Protein AF-A0A4W6G9M9-F1 (afdb_monomer_lite)

Foldseek 3Di:
DDDDDDDDDPPPVPVVVVVVPPDPPPPDPPPPPDDDPVLLVLQQPDDDFFPVSVCVSVVNDPPDPPDPDPPPPDDPDDDDDDPPPPVPPPDDGDTFFDWWKDKDKAFADPCQQPVPDPAWDKVPRIDIAIDTDGDGRDPQKDKHAPDKDKDKDWIWTWHQDPNDTDIDIGIGIDIHRPTIDIDGPPPPPPPPPPPDDDPDPDDDDDDDDDDD

Secondary structure (DSSP, 8-state):
--------SSSSHHHHHHHTTS-----------PPPHHHHHHHHHS---SHHHHHHHTT------S---------TT---SSS--------PPPPP-BSEEEEEEEEPPHHHH-SS-S-EEEESSEEEEEEEESB-SSTTEEEEEEEEEEEEEEEEEEEEETTEEEEEEEEEEEEEEEEEEEEE-S--------------------------

Organism: Lates calcarifer (NCBI:txid8187)

InterPro domains:
  IPR000072 PDGF/VEGF domain [PF00341] (99-182)
  IPR000072 PDGF/VEGF domain [PS50278] (86-187)
  IPR000072 PDGF/VEGF domain [SM00141] (97-184)
  IPR000072 PDGF/VEGF domain [cd00135] (97-182)
  IPR006782 Platelet-derived growth factor, N-terminal [PF04692] (32-66)
  IPR023581 Platelet-derived growth factor, conserved site [PS00249] (124-136)
  IPR029034 Cystine-knot cytokine [G3DSA:2.10.90.10] (31-190)
  IPR029034 Cystine-knot cytokine [SSF57501] (93-184)

Structure (mmCIF, N/CA/C/O backbone):
data_AF-A0A4W6G9M9-F1
#
_entry.id   AF-A0A4W6G9M9-F1
#
loop_
_atom_site.group_PDB
_atom_site.id
_atom_site.type_symbol
_atom_site.label_atom_id
_atom_site.label_alt_id
_atom_site.label_comp_id
_atom_site.label_asym_id
_atom_site.label_entity_id
_atom_site.label_seq_id
_atom_site.pdbx_PDB_ins_code
_atom_site.Cartn_x
_atom_site.Cartn_y
_atom_site.Cartn_z
_atom_site.occupancy
_atom_site.B_iso_or_equiv
_atom_site.auth_seq_id
_atom_site.auth_comp_id
_atom_site.auth_asym_id
_atom_site.auth_atom_id
_atom_site.pdbx_PDB_model_num
ATOM 1 N N . MET A 1 1 ? -68.760 3.155 -51.014 1.00 33.94 1 MET A N 1
ATOM 2 C CA . MET A 1 1 ? -68.424 2.546 -52.319 1.00 33.94 1 MET A CA 1
ATOM 3 C C . MET A 1 1 ? -66.903 2.544 -52.417 1.00 33.94 1 MET A C 1
ATOM 5 O O . MET A 1 1 ? -66.322 3.608 -52.309 1.00 33.94 1 MET A O 1
ATOM 9 N N . GLN A 1 2 ? -66.241 1.429 -52.117 1.00 34.28 2 GLN A N 1
ATOM 10 C CA . GLN A 1 2 ? -65.922 0.300 -53.006 1.00 34.28 2 GLN A CA 1
ATOM 11 C C . GLN A 1 2 ? -64.559 0.496 -53.701 1.00 34.28 2 GLN A C 1
ATOM 13 O O . GLN A 1 2 ? -64.408 1.330 -54.580 1.00 34.28 2 GLN A O 1
ATOM 18 N N . GLN A 1 3 ? -63.592 -0.261 -53.171 1.00 37.06 3 GLN A N 1
ATOM 19 C CA . GLN A 1 3 ? -62.394 -0.879 -53.761 1.00 37.06 3 GLN A CA 1
ATOM 20 C C . GLN A 1 3 ? -61.897 -0.452 -55.155 1.00 37.06 3 GLN A C 1
ATOM 22 O O . GLN A 1 3 ? -62.608 -0.594 -56.140 1.00 37.06 3 GLN A O 1
ATOM 27 N N . ALA A 1 4 ? -60.592 -0.168 -55.225 1.00 33.09 4 ALA A N 1
ATOM 28 C CA . ALA A 1 4 ? -59.567 -0.791 -56.090 1.00 33.09 4 ALA A CA 1
ATOM 29 C C . ALA A 1 4 ? -58.242 -0.062 -55.773 1.00 33.09 4 ALA A C 1
ATOM 31 O O . ALA A 1 4 ? -58.256 1.141 -55.562 1.00 33.09 4 ALA A O 1
ATOM 32 N N . GLY A 1 5 ? -57.054 -0.641 -55.646 1.00 31.19 5 GLY A N 1
ATOM 33 C CA . GLY A 1 5 ? -56.501 -1.902 -56.113 1.00 31.19 5 GLY A CA 1
ATOM 34 C C . GLY A 1 5 ? -55.021 -1.608 -56.392 1.00 31.19 5 GLY A C 1
ATOM 35 O O . GLY A 1 5 ? -54.697 -0.870 -57.309 1.00 31.19 5 GLY A O 1
ATOM 36 N N . PHE A 1 6 ? -54.127 -2.040 -55.504 1.00 43.94 6 PHE A N 1
ATOM 37 C CA . PHE A 1 6 ? -53.114 -3.048 -55.822 1.00 43.94 6 PHE A CA 1
ATOM 38 C C . PHE A 1 6 ? -52.202 -2.672 -57.007 1.00 43.94 6 PHE A C 1
ATOM 40 O O . PHE A 1 6 ? -52.499 -3.061 -58.132 1.00 43.94 6 PHE A O 1
ATOM 47 N N . LYS A 1 7 ? -51.092 -1.951 -56.749 1.00 34.59 7 LYS A N 1
ATOM 48 C CA . LYS A 1 7 ? -49.814 -1.985 -57.511 1.00 34.59 7 LYS A CA 1
ATOM 49 C C . LYS A 1 7 ? -48.828 -0.912 -57.014 1.00 34.59 7 LYS A C 1
ATOM 51 O O . LYS A 1 7 ? -48.453 -0.018 -57.754 1.00 34.59 7 LYS A O 1
ATOM 56 N N . GLU A 1 8 ? -48.363 -0.995 -55.768 1.00 39.94 8 GLU A N 1
ATOM 57 C CA . GLU A 1 8 ? -47.277 -0.091 -55.332 1.00 39.94 8 GLU A CA 1
ATOM 58 C C . GLU A 1 8 ? -46.363 -0.703 -54.263 1.00 39.94 8 GLU A C 1
ATOM 60 O O . GLU A 1 8 ? -45.929 -0.060 -53.318 1.00 39.94 8 GLU A O 1
ATOM 65 N N . LEU A 1 9 ? -46.071 -2.000 -54.403 1.00 42.81 9 LEU A N 1
ATOM 66 C CA . LEU A 1 9 ? -45.188 -2.737 -53.485 1.00 42.81 9 LEU A CA 1
ATOM 67 C C . LEU A 1 9 ? -44.039 -3.476 -54.188 1.00 42.81 9 LEU A C 1
ATOM 69 O O . LEU A 1 9 ? -43.276 -4.185 -53.541 1.00 42.81 9 LEU A O 1
ATOM 73 N N . ALA A 1 10 ? -43.867 -3.285 -55.500 1.00 42.84 10 ALA A N 1
ATOM 74 C CA . ALA A 1 10 ? -42.823 -3.959 -56.278 1.00 42.84 10 ALA A CA 1
ATOM 75 C C . ALA A 1 10 ? -41.598 -3.080 -56.596 1.00 42.84 10 ALA A C 1
ATOM 77 O O . ALA A 1 10 ? -40.663 -3.561 -57.230 1.00 42.84 10 ALA A O 1
ATOM 78 N N . GLN A 1 11 ? -41.568 -1.816 -56.155 1.00 41.91 11 GLN A N 1
ATOM 79 C CA . GLN A 1 11 ? -40.494 -0.875 -56.516 1.00 41.91 11 GLN A CA 1
ATOM 80 C C . GLN A 1 11 ? -39.596 -0.459 -55.338 1.00 41.91 11 GLN A C 1
ATOM 82 O O . GLN A 1 11 ? -38.516 0.084 -55.550 1.00 41.91 11 GLN A O 1
ATOM 87 N N . SER A 1 12 ? -39.967 -0.801 -54.099 1.00 42.66 12 SER A N 1
ATOM 88 C CA . SER A 1 12 ? -39.193 -0.485 -52.886 1.00 42.66 12 SER A CA 1
ATOM 89 C C . SER A 1 12 ? -38.204 -1.582 -52.460 1.00 42.66 12 SER A C 1
ATOM 91 O O . SER A 1 12 ? -37.269 -1.313 -51.707 1.00 42.66 12 SER A O 1
ATOM 93 N N . HIS A 1 13 ? -38.344 -2.812 -52.967 1.00 44.34 13 HIS A N 1
ATOM 94 C CA . HIS A 1 13 ? -37.484 -3.933 -52.564 1.00 44.34 13 HIS A CA 1
ATOM 95 C C . HIS A 1 13 ? -36.169 -4.048 -53.348 1.00 44.34 13 HIS A C 1
ATOM 97 O O . HIS A 1 13 ? -35.230 -4.676 -52.853 1.00 44.34 13 HIS A O 1
ATOM 103 N N . LEU A 1 14 ? -36.068 -3.448 -54.541 1.00 49.44 14 LEU A N 1
ATOM 104 C CA . LEU A 1 14 ? -34.862 -3.571 -55.370 1.00 49.44 14 LEU A CA 1
ATOM 105 C C . LEU A 1 14 ? -33.787 -2.539 -55.003 1.00 49.44 14 LEU A C 1
ATOM 107 O O . LEU A 1 14 ? -32.600 -2.852 -55.032 1.00 49.44 14 LEU A O 1
ATOM 111 N N . VAL A 1 15 ? -34.189 -1.347 -54.552 1.00 52.81 15 VAL A N 1
ATOM 112 C CA . VAL A 1 15 ? -33.245 -0.300 -54.124 1.00 52.81 15 VAL A CA 1
ATOM 113 C C . VAL A 1 15 ? -32.661 -0.614 -52.740 1.00 52.81 15 VAL A C 1
ATOM 115 O O . VAL A 1 15 ? -31.486 -0.365 -52.484 1.00 52.81 15 VAL A O 1
ATOM 118 N N . CYS A 1 16 ? -33.438 -1.261 -51.863 1.00 43.72 16 CYS A N 1
ATOM 119 C CA . CYS A 1 16 ? -32.987 -1.613 -50.514 1.00 43.72 16 CYS A CA 1
ATOM 120 C C . CYS A 1 16 ? -32.034 -2.826 -50.487 1.00 43.72 16 CYS A C 1
ATOM 122 O O . CYS A 1 16 ? -31.224 -2.954 -49.573 1.00 43.72 16 CYS A O 1
ATOM 124 N N . LYS A 1 17 ? -32.061 -3.696 -51.510 1.00 46.19 17 LYS A N 1
ATOM 125 C CA . LYS A 1 17 ? -31.111 -4.819 -51.608 1.00 46.19 17 LYS A CA 1
ATOM 126 C C . LYS A 1 17 ? -29.757 -4.443 -52.216 1.00 46.19 17 LYS A C 1
ATOM 128 O O . LYS A 1 17 ? -28.788 -5.140 -51.930 1.00 46.19 17 LYS A O 1
ATOM 133 N N . LEU A 1 18 ? -29.653 -3.350 -52.980 1.00 49.28 18 LEU A N 1
ATOM 134 C CA . LEU A 1 18 ? -28.366 -2.921 -53.549 1.00 49.28 18 LEU A CA 1
ATOM 135 C C . LEU A 1 18 ? -27.510 -2.063 -52.599 1.00 49.28 18 LEU A C 1
ATOM 137 O O . LEU A 1 18 ? -26.297 -2.020 -52.769 1.00 49.28 18 LEU A O 1
ATOM 141 N N . VAL A 1 19 ? -28.093 -1.435 -51.572 1.00 50.84 19 VAL A N 1
ATOM 142 C CA . VAL A 1 19 ? -27.329 -0.608 -50.609 1.00 50.84 19 VAL A CA 1
ATOM 143 C C . VAL A 1 19 ? -26.735 -1.438 -49.456 1.00 50.84 19 VAL A C 1
ATOM 145 O O . VAL A 1 19 ? -25.784 -1.014 -48.808 1.00 50.84 19 VAL A O 1
ATOM 148 N N . ILE A 1 20 ? -27.206 -2.671 -49.238 1.00 52.31 20 ILE A N 1
ATOM 149 C CA . ILE A 1 20 ? -26.670 -3.575 -48.198 1.00 52.31 20 ILE A CA 1
ATOM 150 C C . ILE A 1 20 ? -25.471 -4.404 -48.722 1.00 52.31 20 ILE A C 1
ATOM 152 O O . ILE A 1 20 ? -24.870 -5.184 -47.986 1.00 52.31 20 ILE A O 1
ATOM 156 N N . ALA A 1 21 ? -25.073 -4.231 -49.989 1.00 52.78 21 ALA A N 1
ATOM 157 C CA . ALA A 1 21 ? -24.022 -5.037 -50.613 1.00 52.78 21 ALA A CA 1
ATOM 158 C C . ALA A 1 21 ? -22.598 -4.447 -50.538 1.00 52.78 21 ALA A C 1
ATOM 160 O O . ALA A 1 21 ? -21.663 -5.151 -50.908 1.00 52.78 21 ALA A O 1
ATOM 161 N N . SER A 1 22 ? -22.382 -3.215 -50.060 1.00 55.31 22 SER A N 1
ATOM 162 C CA . SER A 1 22 ? -21.060 -2.569 -50.203 1.00 55.31 22 SER A CA 1
ATOM 163 C C . SER A 1 22 ? -20.421 -1.985 -48.948 1.00 55.31 22 SER A C 1
ATOM 165 O O . SER A 1 22 ? -19.350 -1.401 -49.062 1.00 55.31 22 SER A O 1
ATOM 167 N N . VAL A 1 23 ? -20.965 -2.192 -47.746 1.00 57.97 23 VAL A N 1
ATOM 168 C CA . VAL A 1 23 ? -20.224 -1.865 -46.514 1.00 57.97 23 VAL A CA 1
ATOM 169 C C . VAL A 1 23 ? -20.502 -2.907 -45.428 1.00 57.97 23 VAL A C 1
ATOM 171 O O . VAL A 1 23 ? -21.029 -2.625 -44.357 1.00 57.97 23 VAL A O 1
ATOM 174 N N . ARG A 1 24 ? -20.105 -4.160 -45.678 1.00 56.78 24 ARG A N 1
ATOM 175 C CA . ARG A 1 24 ? -19.625 -4.990 -44.568 1.00 56.78 24 ARG A CA 1
ATOM 176 C C . ARG A 1 24 ? -18.217 -4.500 -44.257 1.00 56.78 24 ARG A C 1
ATOM 178 O O . ARG A 1 24 ? -17.255 -5.031 -44.800 1.00 56.78 24 ARG A O 1
ATOM 185 N N . VAL A 1 25 ? -18.095 -3.486 -43.396 1.00 57.94 25 VAL A N 1
ATOM 186 C CA . VAL A 1 25 ? -16.843 -3.310 -42.653 1.00 57.94 25 VAL A CA 1
ATOM 187 C C . VAL A 1 25 ? -16.731 -4.547 -41.777 1.00 57.94 25 VAL A C 1
ATOM 189 O O . VAL A 1 25 ? -17.310 -4.627 -40.697 1.00 57.94 25 VAL A O 1
ATOM 192 N N . THR A 1 26 ? -16.045 -5.565 -42.282 1.00 53.38 26 THR A N 1
ATOM 193 C CA . THR A 1 26 ? -15.474 -6.596 -41.432 1.00 53.38 26 THR A CA 1
ATOM 194 C C . THR A 1 26 ? -14.511 -5.865 -40.513 1.00 53.38 26 THR A C 1
ATOM 196 O O . THR A 1 26 ? -13.412 -5.497 -40.926 1.00 53.38 26 THR A O 1
ATOM 199 N N . PHE A 1 27 ? -14.958 -5.582 -39.292 1.00 54.38 27 PHE A N 1
ATOM 200 C CA . PHE A 1 27 ? -14.083 -5.176 -38.209 1.00 54.38 27 PHE A CA 1
ATOM 201 C C . PHE A 1 27 ? -13.198 -6.387 -37.918 1.00 54.38 27 PHE A C 1
ATOM 203 O O . PHE A 1 27 ? -13.550 -7.255 -37.123 1.00 54.38 27 PHE A O 1
ATOM 210 N N . TYR A 1 28 ? -12.106 -6.513 -38.670 1.00 53.94 28 TYR A N 1
ATOM 211 C CA . TYR A 1 28 ? -11.043 -7.435 -38.327 1.00 53.94 28 TYR A CA 1
ATOM 212 C C . TYR A 1 28 ? -10.451 -6.894 -37.027 1.00 53.94 28 TYR A C 1
ATOM 214 O O . TYR A 1 28 ? -9.900 -5.788 -37.051 1.00 53.94 28 TYR A O 1
ATOM 222 N N . PRO A 1 29 ? -10.580 -7.602 -35.887 1.00 60.69 29 PRO A N 1
ATOM 223 C CA . PRO A 1 29 ? -9.748 -7.266 -34.749 1.00 60.69 29 PRO A CA 1
ATOM 224 C C . PRO A 1 29 ? -8.303 -7.330 -35.257 1.00 60.69 29 PRO A C 1
ATOM 226 O O . PRO A 1 29 ? -7.975 -8.275 -35.988 1.00 60.69 29 PRO A O 1
ATOM 229 N N . PRO A 1 30 ? -7.456 -6.331 -34.960 1.00 56.09 30 PRO A N 1
ATOM 230 C CA . PRO A 1 30 ? -6.056 -6.428 -35.318 1.00 56.09 30 PRO A CA 1
ATOM 231 C C . PRO A 1 30 ? -5.561 -7.768 -34.782 1.00 56.09 30 PRO A C 1
ATOM 233 O O . PRO A 1 30 ? -5.769 -8.093 -33.612 1.00 56.09 30 PRO A O 1
ATOM 236 N N . THR A 1 31 ? -4.973 -8.584 -35.653 1.00 50.88 31 THR A N 1
ATOM 237 C CA . THR A 1 31 ? -4.174 -9.720 -35.214 1.00 50.88 31 THR A CA 1
ATOM 238 C C . THR A 1 31 ? -3.007 -9.106 -34.455 1.00 50.88 31 THR A C 1
ATOM 240 O O . THR A 1 31 ? -2.005 -8.741 -35.067 1.00 50.88 31 THR A O 1
ATOM 243 N N . GLU A 1 32 ? -3.187 -8.861 -33.155 1.00 51.03 32 GLU A N 1
ATOM 244 C CA . GLU A 1 32 ? -2.140 -8.360 -32.278 1.00 51.03 32 GLU A CA 1
ATOM 245 C C . GLU A 1 32 ? -1.007 -9.377 -32.346 1.00 51.03 32 GLU A C 1
ATOM 247 O O . GLU A 1 32 ? -1.060 -10.441 -31.729 1.00 51.03 32 GLU A O 1
ATOM 252 N N . SER A 1 33 ? 0.014 -9.086 -33.150 1.00 62.62 33 SER A N 1
ATOM 253 C CA . SER A 1 33 ? 1.279 -9.783 -33.024 1.00 62.62 33 SER A CA 1
ATOM 254 C C . SER A 1 33 ? 1.789 -9.438 -31.626 1.00 62.62 33 SER A C 1
ATOM 256 O O . SER A 1 33 ? 2.035 -8.254 -31.363 1.00 62.62 33 SER A O 1
ATOM 258 N N . PRO A 1 34 ? 1.900 -10.411 -30.706 1.00 77.38 34 PRO A N 1
ATOM 259 C CA . PRO A 1 34 ? 2.379 -10.119 -29.368 1.00 77.38 34 PRO A CA 1
ATOM 260 C C . PRO A 1 34 ? 3.775 -9.505 -29.474 1.00 77.38 34 PRO A C 1
ATOM 262 O O . PRO A 1 34 ? 4.586 -9.934 -30.299 1.00 77.38 34 PRO A O 1
ATOM 265 N N . LEU A 1 35 ? 4.047 -8.498 -28.642 1.00 80.69 35 LEU A N 1
ATOM 266 C CA . LEU A 1 35 ? 5.360 -7.856 -28.582 1.00 80.69 35 LEU A CA 1
ATOM 267 C C . LEU A 1 35 ? 6.475 -8.918 -28.480 1.00 80.69 35 LEU A C 1
ATOM 269 O O . LEU A 1 35 ? 6.317 -9.891 -27.729 1.00 80.69 35 LEU A O 1
ATOM 273 N N . PRO A 1 36 ? 7.609 -8.745 -29.187 1.00 87.00 36 PRO A N 1
ATOM 274 C CA . PRO A 1 36 ? 8.717 -9.690 -29.128 1.00 87.00 36 PRO A CA 1
ATOM 275 C C . PRO A 1 36 ? 9.178 -9.918 -27.684 1.00 87.00 36 PRO A C 1
ATOM 277 O O . PRO A 1 36 ? 9.402 -8.967 -26.932 1.00 87.00 36 PRO A O 1
ATOM 280 N N . ARG A 1 37 ? 9.353 -11.183 -27.284 1.00 85.31 37 ARG A N 1
ATOM 281 C CA . ARG A 1 37 ? 9.773 -11.534 -25.912 1.00 85.31 37 ARG A CA 1
ATOM 282 C C . ARG A 1 37 ? 11.123 -10.925 -25.543 1.00 85.31 37 ARG A C 1
ATOM 284 O O . ARG A 1 37 ? 11.276 -10.457 -24.421 1.00 85.31 37 ARG A O 1
ATOM 291 N N . GLU A 1 38 ? 12.037 -10.871 -26.507 1.00 85.12 38 GLU A N 1
ATOM 292 C CA . GLU A 1 38 ? 13.351 -10.239 -26.367 1.00 85.12 38 GLU A CA 1
ATOM 293 C C . GLU A 1 38 ? 13.227 -8.765 -25.963 1.00 85.12 38 GLU A C 1
ATOM 295 O O . GLU A 1 38 ? 13.919 -8.287 -25.066 1.00 85.12 38 GLU A O 1
ATOM 300 N N . LEU A 1 39 ? 12.273 -8.048 -26.567 1.00 87.94 39 LEU A N 1
ATOM 301 C CA . LEU A 1 39 ? 12.025 -6.650 -26.241 1.00 87.94 39 LEU A CA 1
ATOM 302 C C . LEU A 1 39 ? 11.487 -6.501 -24.814 1.00 87.94 39 LEU A C 1
ATOM 304 O O . LEU A 1 39 ? 11.955 -5.650 -24.061 1.00 87.94 39 LEU A O 1
ATOM 308 N N . LEU A 1 40 ? 10.534 -7.347 -24.419 1.00 86.56 40 LEU A N 1
ATOM 309 C CA . LEU A 1 40 ? 10.004 -7.348 -23.053 1.00 86.56 40 LEU A CA 1
ATOM 310 C C . LEU A 1 40 ? 11.096 -7.660 -22.021 1.00 86.56 40 LEU A C 1
ATOM 312 O O . LEU A 1 40 ? 11.119 -7.060 -20.949 1.00 86.56 40 LEU A O 1
ATOM 316 N N . GLU A 1 41 ? 12.017 -8.568 -22.336 1.00 86.81 41 GLU A N 1
ATOM 317 C CA . GLU A 1 41 ? 13.140 -8.898 -21.463 1.00 86.81 41 GLU A CA 1
ATOM 318 C C . GLU A 1 41 ? 14.142 -7.740 -21.354 1.00 86.81 41 GLU A C 1
ATOM 320 O O . GLU A 1 41 ? 14.532 -7.378 -20.240 1.00 86.81 41 GLU A O 1
ATOM 325 N N . ARG A 1 42 ? 14.483 -7.077 -22.465 1.00 88.50 42 ARG A N 1
ATOM 326 C CA . ARG A 1 42 ? 15.317 -5.861 -22.460 1.00 88.50 42 ARG A CA 1
ATOM 327 C C . ARG A 1 42 ? 14.692 -4.744 -21.626 1.00 88.50 42 ARG A C 1
ATOM 329 O O . ARG A 1 42 ? 15.352 -4.175 -20.754 1.00 88.50 42 ARG A O 1
ATOM 336 N N . LEU A 1 43 ? 13.407 -4.463 -21.844 1.00 91.00 43 LEU A N 1
ATOM 337 C CA . LEU A 1 43 ? 12.662 -3.459 -21.081 1.00 91.00 43 LEU A CA 1
ATOM 338 C C . LEU A 1 43 ? 12.616 -3.807 -19.591 1.00 91.00 43 LEU A C 1
ATOM 340 O O . LEU A 1 43 ? 12.764 -2.916 -18.764 1.00 91.00 43 LEU A O 1
ATOM 344 N N . SER A 1 44 ? 12.477 -5.085 -19.229 1.00 87.88 44 SER A N 1
ATOM 345 C CA . SER A 1 44 ? 12.403 -5.517 -17.826 1.00 87.88 44 SER A CA 1
ATOM 346 C C . SER A 1 44 ? 13.670 -5.223 -17.009 1.00 87.88 44 SER A C 1
ATOM 348 O O . SER A 1 44 ? 13.588 -5.036 -15.797 1.00 87.88 44 SER A O 1
ATOM 350 N N . ARG A 1 45 ? 14.839 -5.178 -17.664 1.00 86.06 45 ARG A N 1
ATOM 351 C CA . ARG A 1 45 ? 16.155 -4.995 -17.021 1.00 86.06 45 ARG A CA 1
ATOM 352 C C . ARG A 1 45 ? 16.691 -3.564 -17.099 1.00 86.06 45 ARG A C 1
ATOM 354 O O . ARG A 1 45 ? 17.721 -3.274 -16.500 1.00 86.06 45 ARG A O 1
ATOM 361 N N . SER A 1 46 ? 16.023 -2.695 -17.849 1.00 89.62 46 SER A N 1
ATOM 362 C CA . SER A 1 46 ? 16.471 -1.322 -18.095 1.00 89.62 46 SER A CA 1
ATOM 363 C C . SER A 1 46 ? 15.964 -0.351 -17.015 1.00 89.62 46 SER A C 1
ATOM 365 O O . SER A 1 46 ? 14.949 -0.612 -16.377 1.00 89.62 46 SER A O 1
ATOM 367 N N . ASP A 1 47 ? 16.634 0.784 -16.802 1.00 88.81 47 ASP A N 1
ATOM 368 C CA . ASP A 1 47 ? 16.128 1.874 -15.944 1.00 88.81 47 ASP A CA 1
ATOM 369 C C . ASP A 1 47 ? 15.444 2.917 -16.840 1.00 88.81 47 ASP A C 1
ATOM 371 O O . ASP A 1 47 ? 16.114 3.664 -17.549 1.00 88.81 47 ASP A O 1
ATOM 375 N N . ILE A 1 48 ? 14.106 2.908 -16.872 1.00 90.06 48 ILE A N 1
ATOM 376 C CA . ILE A 1 48 ? 13.292 3.782 -17.731 1.00 90.06 48 ILE A CA 1
ATOM 377 C C . ILE A 1 48 ? 12.578 4.794 -16.845 1.00 90.06 48 ILE A C 1
ATOM 379 O O . ILE A 1 48 ? 11.710 4.419 -16.052 1.00 90.06 48 ILE A O 1
ATOM 383 N N . ARG A 1 49 ? 12.919 6.080 -16.981 1.00 89.25 49 ARG A N 1
ATOM 384 C CA . ARG A 1 49 ? 12.320 7.159 -16.175 1.00 89.25 49 ARG A CA 1
ATOM 385 C C . ARG A 1 49 ? 11.595 8.208 -17.004 1.00 89.25 49 ARG A C 1
ATOM 387 O O . ARG A 1 49 ? 10.812 8.966 -16.440 1.00 89.25 49 ARG A O 1
ATOM 394 N N . SER A 1 50 ? 11.831 8.221 -18.312 1.00 90.38 50 SER A N 1
ATOM 395 C CA . SER A 1 50 ? 11.232 9.145 -19.270 1.00 90.38 50 SER A CA 1
ATOM 396 C C . SER A 1 50 ? 10.940 8.472 -20.613 1.00 90.38 50 SER A C 1
ATOM 398 O O . SER A 1 50 ? 11.479 7.409 -20.939 1.00 90.38 50 SER A O 1
ATOM 400 N N . ILE A 1 51 ? 10.125 9.130 -21.434 1.00 89.94 51 ILE A N 1
ATOM 401 C CA . ILE A 1 51 ? 9.879 8.770 -22.834 1.00 89.94 51 ILE A CA 1
ATOM 402 C C . ILE A 1 51 ? 11.195 8.770 -23.621 1.00 89.94 51 ILE A C 1
ATOM 404 O O . ILE A 1 51 ? 11.396 7.908 -24.472 1.00 89.94 51 ILE A O 1
ATOM 408 N N . SER A 1 52 ? 12.114 9.687 -23.307 1.00 89.62 52 SER A N 1
ATOM 409 C CA . SER A 1 52 ? 13.423 9.760 -23.969 1.00 89.62 52 SER A CA 1
ATOM 410 C C . SER A 1 52 ? 14.275 8.519 -23.694 1.00 89.62 52 SER A C 1
ATOM 412 O O . SER A 1 52 ? 14.936 8.017 -24.602 1.00 89.62 52 SER A O 1
ATOM 414 N N . ASP A 1 53 ? 14.232 7.983 -22.470 1.00 90.00 53 ASP A N 1
ATOM 415 C CA . ASP A 1 53 ? 14.931 6.737 -22.130 1.00 90.00 53 ASP A CA 1
ATOM 416 C C . ASP A 1 53 ? 14.355 5.563 -22.923 1.00 90.00 53 ASP A C 1
ATOM 418 O O . ASP A 1 53 ? 15.102 4.764 -23.485 1.00 90.00 53 ASP A O 1
ATOM 422 N N . LEU A 1 54 ? 13.023 5.489 -23.030 1.00 91.12 54 LEU A N 1
ATOM 423 C CA . LEU A 1 54 ? 12.353 4.456 -23.816 1.00 91.12 54 LEU A CA 1
ATOM 424 C C . LEU A 1 54 ? 12.716 4.554 -25.305 1.00 91.12 54 LEU A C 1
ATOM 426 O O . LEU A 1 54 ? 13.030 3.539 -25.918 1.00 91.12 54 LEU A O 1
ATOM 430 N N . GLN A 1 55 ? 12.719 5.758 -25.881 1.00 91.12 55 GLN A N 1
ATOM 431 C CA . GLN A 1 55 ? 13.108 5.981 -27.278 1.00 91.12 55 GLN A CA 1
ATOM 432 C C . GLN A 1 55 ? 14.551 5.541 -27.543 1.00 91.12 55 GLN A C 1
ATOM 434 O O . GLN A 1 55 ? 14.799 4.829 -28.513 1.00 91.12 55 GLN A O 1
ATOM 439 N N . ARG A 1 56 ? 15.484 5.883 -26.644 1.00 89.50 56 ARG A N 1
ATOM 440 C CA . ARG A 1 56 ? 16.887 5.445 -26.726 1.00 89.50 56 ARG A CA 1
ATOM 441 C C . ARG A 1 56 ? 17.026 3.927 -26.636 1.00 89.50 56 ARG A C 1
ATOM 443 O O . ARG A 1 56 ? 17.799 3.348 -27.388 1.00 89.50 56 ARG A O 1
ATOM 450 N N . LEU A 1 57 ? 16.273 3.274 -25.748 1.00 89.12 57 LEU A N 1
ATOM 451 C CA . LEU A 1 57 ? 16.291 1.812 -25.607 1.00 89.12 57 LEU A CA 1
ATOM 452 C C . LEU A 1 57 ? 15.742 1.077 -26.828 1.00 89.12 57 LEU A C 1
ATOM 454 O O . LEU A 1 57 ? 16.154 -0.054 -27.089 1.00 89.12 57 LEU A O 1
ATOM 458 N N . LEU A 1 58 ? 14.795 1.701 -27.524 1.00 88.19 58 LEU A N 1
ATOM 459 C CA . LEU A 1 58 ? 14.180 1.182 -28.741 1.00 88.19 58 LEU A CA 1
ATOM 460 C C . LEU A 1 58 ? 14.945 1.572 -30.011 1.00 88.19 58 LEU A C 1
ATOM 462 O O . LEU A 1 58 ? 14.494 1.207 -31.092 1.00 88.19 58 LEU A O 1
ATOM 466 N N . GLU A 1 59 ? 16.058 2.307 -29.891 1.00 86.44 59 GLU A N 1
ATOM 467 C CA . GLU A 1 59 ? 16.819 2.841 -31.032 1.00 86.44 59 GLU A CA 1
ATOM 468 C C . GLU A 1 59 ? 15.924 3.659 -31.989 1.00 86.44 59 GLU A C 1
ATOM 470 O O . GLU A 1 59 ? 16.114 3.678 -33.202 1.00 86.44 59 GLU A O 1
ATOM 475 N N . ILE A 1 60 ? 14.913 4.342 -31.434 1.00 83.00 60 ILE A N 1
ATOM 476 C CA . ILE A 1 60 ? 14.029 5.227 -32.191 1.00 83.00 60 ILE A CA 1
ATOM 477 C C . ILE A 1 60 ? 14.662 6.613 -32.181 1.00 83.00 60 ILE A C 1
ATOM 479 O O . ILE A 1 60 ? 14.502 7.381 -31.227 1.00 83.00 60 ILE A O 1
ATOM 483 N N . ASP A 1 61 ? 15.356 6.946 -33.265 1.00 64.06 61 ASP A N 1
ATOM 484 C CA . ASP A 1 61 ? 15.713 8.328 -33.543 1.00 64.06 61 ASP A CA 1
ATOM 485 C C . ASP A 1 61 ? 14.418 9.130 -33.698 1.00 64.06 61 ASP A C 1
ATOM 487 O O . ASP A 1 61 ? 13.504 8.746 -34.429 1.00 64.06 61 ASP A O 1
ATOM 491 N N . SER A 1 62 ? 14.313 10.248 -32.984 1.00 54.88 62 SER A N 1
ATOM 492 C CA . SER A 1 62 ? 13.146 11.139 -32.979 1.00 54.88 62 SER A CA 1
ATOM 493 C C . SER A 1 62 ? 13.012 11.909 -34.310 1.00 54.88 62 SER A C 1
ATOM 495 O O . SER A 1 62 ? 12.881 13.133 -34.334 1.00 54.88 62 SER A O 1
ATOM 497 N N . VAL A 1 63 ? 13.082 11.220 -35.453 1.00 52.72 63 VAL A N 1
ATOM 498 C CA . VAL A 1 63 ? 12.875 11.788 -36.787 1.00 52.72 63 VAL A CA 1
ATOM 499 C C . VAL A 1 63 ? 11.370 11.923 -37.008 1.00 52.72 63 VAL A C 1
ATOM 501 O O . VAL A 1 63 ? 10.738 11.098 -37.658 1.00 52.72 63 VAL A O 1
ATOM 504 N N . GLY A 1 64 ? 10.765 12.952 -36.406 1.00 50.53 64 GLY A N 1
ATOM 505 C CA . GLY A 1 64 ? 9.351 13.244 -36.651 1.00 50.53 64 GLY A CA 1
ATOM 506 C C . GLY A 1 64 ? 8.593 14.006 -35.569 1.00 50.53 64 GLY A C 1
ATOM 507 O O . GLY A 1 64 ? 7.462 13.648 -35.266 1.00 50.53 64 GLY A O 1
ATOM 508 N N . LYS A 1 65 ? 9.145 15.091 -35.018 1.00 47.97 65 LYS A N 1
ATOM 509 C CA . LYS A 1 65 ? 8.307 16.190 -34.493 1.00 47.97 65 LYS A CA 1
ATOM 510 C C . LYS A 1 65 ? 8.375 17.411 -35.410 1.00 47.97 65 LYS A C 1
ATOM 512 O O . LYS A 1 65 ? 8.544 18.536 -34.959 1.00 47.97 65 LYS A O 1
ATOM 517 N N . ALA A 1 66 ? 8.192 17.190 -36.709 1.00 43.38 66 ALA A N 1
ATOM 518 C CA . ALA A 1 66 ? 7.597 18.210 -37.559 1.00 43.38 66 ALA A CA 1
ATOM 519 C C . ALA A 1 66 ? 6.075 18.056 -37.432 1.00 43.38 66 ALA A C 1
ATOM 521 O O . ALA A 1 66 ? 5.475 17.190 -38.058 1.00 43.38 66 ALA A O 1
ATOM 522 N N . LEU A 1 67 ? 5.497 18.821 -36.502 1.00 43.69 67 LEU A N 1
ATOM 523 C CA . LEU A 1 67 ? 4.163 19.422 -36.591 1.00 43.69 67 LEU A CA 1
ATOM 524 C C . LEU A 1 67 ? 3.231 18.788 -37.646 1.00 43.69 67 LEU A C 1
ATOM 526 O O . LEU A 1 67 ? 3.147 19.257 -38.776 1.00 43.69 67 LEU A O 1
ATOM 530 N N . HIS A 1 68 ? 2.470 17.763 -37.261 1.00 43.12 68 HIS A N 1
ATOM 531 C CA . HIS A 1 68 ? 1.303 17.338 -38.034 1.00 43.12 68 HIS A CA 1
ATOM 532 C C . HIS A 1 68 ? 0.140 18.294 -37.717 1.00 43.12 68 HIS A C 1
ATOM 534 O O . HIS A 1 68 ? -0.801 17.957 -37.004 1.00 43.12 68 HIS A O 1
ATOM 540 N N . TYR A 1 69 ? 0.239 19.534 -38.196 1.00 46.34 69 TYR A N 1
ATOM 541 C CA . TYR A 1 69 ? -0.943 20.304 -38.564 1.00 46.34 69 TYR A CA 1
ATOM 542 C C . TYR A 1 69 ? -1.006 20.203 -40.079 1.00 46.34 69 TYR A C 1
ATOM 544 O O . TYR A 1 69 ? -0.029 20.508 -40.757 1.00 46.34 69 TYR A O 1
ATOM 552 N N . ASN A 1 70 ? -2.119 19.717 -40.618 1.00 38.06 70 ASN A N 1
ATOM 553 C CA . ASN A 1 70 ? -2.351 19.781 -42.052 1.00 38.06 70 ASN A CA 1
ATOM 554 C C . ASN A 1 70 ? -2.398 21.260 -42.447 1.00 38.06 70 ASN A C 1
ATOM 556 O O . ASN A 1 70 ? -3.432 21.917 -42.347 1.00 38.06 70 ASN A O 1
ATOM 560 N N . THR A 1 71 ? -1.247 21.792 -42.850 1.00 39.47 71 THR A N 1
ATOM 561 C CA . THR A 1 71 ? -1.106 23.082 -43.506 1.00 39.47 71 THR A CA 1
ATOM 562 C C . THR A 1 71 ? -1.701 22.952 -44.902 1.00 39.47 71 THR A C 1
ATOM 564 O O . THR A 1 71 ? -0.994 22.763 -45.889 1.00 39.47 71 THR A O 1
ATOM 567 N N . THR A 1 72 ? -3.019 23.100 -45.020 1.00 47.94 72 THR A N 1
ATOM 568 C CA . THR A 1 72 ? -3.517 23.854 -46.171 1.00 47.94 72 THR A CA 1
ATOM 569 C C . THR A 1 72 ? -2.842 25.217 -46.094 1.00 47.94 72 THR A C 1
ATOM 571 O O . THR A 1 72 ? -3.054 25.966 -45.142 1.00 47.94 72 THR A O 1
ATOM 574 N N . LEU A 1 73 ? -1.939 25.461 -47.040 1.00 53.81 73 LEU A N 1
ATOM 575 C CA . LEU A 1 73 ? -1.153 26.675 -47.208 1.00 53.81 73 LEU A CA 1
ATOM 576 C C . LEU A 1 73 ? -2.078 27.899 -47.203 1.00 53.81 73 LEU A C 1
ATOM 578 O O . LEU A 1 73 ? -2.665 28.236 -48.228 1.00 53.81 73 LEU A O 1
ATOM 582 N N . ILE A 1 74 ? -2.211 28.565 -46.057 1.00 49.03 74 ILE A N 1
ATOM 583 C CA . ILE A 1 74 ? -2.740 29.927 -46.000 1.00 49.03 74 ILE A CA 1
ATOM 584 C C . ILE A 1 74 ? -1.525 30.845 -45.816 1.00 49.03 74 ILE A C 1
ATOM 586 O O . ILE A 1 74 ? -0.848 30.748 -44.789 1.00 49.03 74 ILE A O 1
ATOM 590 N N . PRO A 1 75 ? -1.194 31.691 -46.811 1.00 41.00 75 PRO A N 1
ATOM 591 C CA . PRO A 1 75 ? -0.061 32.603 -46.744 1.00 41.00 75 PRO A CA 1
ATOM 592 C C . PRO A 1 75 ? -0.165 33.536 -45.536 1.00 41.00 75 PRO A C 1
ATOM 594 O O . PRO A 1 75 ? -1.204 34.139 -45.266 1.00 41.00 75 PRO A O 1
ATOM 597 N N . MET A 1 76 ? 0.947 33.649 -44.820 1.00 51.34 76 MET A N 1
ATOM 598 C CA . MET A 1 76 ? 1.115 34.344 -43.547 1.00 51.34 76 MET A CA 1
ATOM 599 C C . MET A 1 76 ? 1.162 35.875 -43.715 1.00 51.34 76 MET A C 1
ATOM 601 O O . MET A 1 76 ? 2.148 36.505 -43.350 1.00 51.34 76 MET A O 1
ATOM 605 N N . SER A 1 77 ? 0.134 36.483 -44.316 1.00 48.28 77 SER A N 1
ATOM 606 C CA . SER A 1 77 ? 0.092 37.939 -44.547 1.00 48.28 77 SER A CA 1
ATOM 607 C C . SER A 1 77 ? -1.211 38.650 -44.159 1.00 48.28 77 SER A C 1
ATOM 609 O O . SER A 1 77 ? -1.306 39.854 -44.366 1.00 48.28 77 SER A O 1
ATOM 611 N N . TRP A 1 78 ? -2.190 37.975 -43.539 1.00 47.09 78 TRP A N 1
ATOM 612 C CA . TRP A 1 78 ? -3.490 38.600 -43.220 1.00 47.09 78 TRP A CA 1
ATOM 613 C C . TRP A 1 78 ? -4.090 38.209 -41.861 1.00 47.09 78 TRP A C 1
ATOM 615 O O . TRP A 1 78 ? -5.286 37.946 -41.766 1.00 47.09 78 TRP A O 1
ATOM 625 N N . ILE A 1 79 ? -3.296 38.180 -40.787 1.00 45.41 79 ILE A N 1
ATOM 626 C CA . ILE A 1 79 ? -3.855 38.065 -39.429 1.00 45.41 79 ILE A CA 1
ATOM 627 C C . ILE A 1 79 ? -3.351 39.239 -38.579 1.00 45.41 79 ILE A C 1
ATOM 629 O O . ILE A 1 79 ? -2.164 39.277 -38.258 1.00 45.41 79 ILE A O 1
ATOM 633 N N . PRO A 1 80 ? -4.221 40.200 -38.212 1.00 44.22 80 PRO A N 1
ATOM 634 C CA . PRO A 1 80 ? -3.892 41.231 -37.234 1.00 44.22 80 PRO A CA 1
ATOM 635 C C . PRO A 1 80 ? -3.628 40.583 -35.866 1.00 44.22 80 PRO A C 1
ATOM 637 O O . PRO A 1 80 ? -4.451 39.801 -35.384 1.00 44.22 80 PRO A O 1
ATOM 640 N N . GLU A 1 81 ? -2.506 40.903 -35.216 1.00 52.88 81 GLU A N 1
ATOM 641 C CA . GLU A 1 81 ? -2.326 40.622 -33.784 1.00 52.88 81 GLU A CA 1
ATOM 642 C C . GLU A 1 81 ? -3.463 41.313 -33.013 1.00 52.88 81 GLU A C 1
ATOM 644 O O . GLU A 1 81 ? -3.597 42.534 -33.122 1.00 52.88 81 GLU A O 1
ATOM 649 N N . PRO A 1 82 ? -4.317 40.575 -32.267 1.00 49.81 82 PRO A N 1
ATOM 650 C CA . PRO A 1 82 ? -3.894 40.072 -30.960 1.00 49.81 82 PRO A CA 1
ATOM 651 C C . PRO A 1 82 ? -4.624 38.783 -30.494 1.00 49.81 82 PRO A C 1
ATOM 653 O O . PRO A 1 82 ? -5.052 38.707 -29.344 1.00 49.81 82 PRO A O 1
ATOM 656 N N . PHE A 1 83 ? -4.802 37.761 -31.346 1.00 51.75 83 PHE A N 1
ATOM 657 C CA . PHE A 1 83 ? -5.620 36.576 -30.988 1.00 51.75 83 PHE A CA 1
ATOM 658 C C . PHE A 1 83 ? -4.919 35.207 -30.939 1.00 51.75 83 PHE A C 1
ATOM 660 O O . PHE A 1 83 ? -5.580 34.197 -30.719 1.00 51.75 83 PHE A O 1
ATOM 667 N N . CYS A 1 84 ? -3.588 35.136 -31.033 1.00 43.31 84 CYS A N 1
ATOM 668 C CA . CYS A 1 84 ? -2.846 33.878 -30.838 1.00 43.31 84 CYS A CA 1
ATOM 669 C C . CYS A 1 84 ? -1.978 33.879 -29.570 1.00 43.31 84 CYS A C 1
ATOM 671 O O . CYS A 1 84 ? -0.840 33.430 -29.570 1.00 43.31 84 CYS A O 1
ATOM 673 N N . LYS A 1 85 ? -2.555 34.294 -28.437 1.00 47.22 85 LYS A N 1
ATOM 674 C CA . LYS A 1 85 ? -2.175 33.741 -27.123 1.00 47.22 85 LYS A CA 1
ATOM 675 C C . LYS A 1 85 ? -3.035 32.514 -26.811 1.00 47.22 85 LYS A C 1
ATOM 677 O O . LYS A 1 85 ? -3.495 32.337 -25.685 1.00 47.22 85 LYS A O 1
ATOM 682 N N . MET A 1 86 ? -3.258 31.647 -27.804 1.00 53.19 86 MET A N 1
ATOM 683 C CA . MET A 1 86 ? -3.615 30.267 -27.505 1.00 53.19 86 MET A CA 1
ATOM 684 C C . MET A 1 86 ? -2.374 29.695 -26.835 1.00 53.19 86 MET A C 1
ATOM 686 O O . MET A 1 86 ? -1.392 29.375 -27.497 1.00 53.19 86 MET A O 1
ATOM 690 N N . ARG A 1 87 ? -2.377 29.716 -25.503 1.00 50.62 87 ARG A N 1
ATOM 691 C CA . ARG A 1 87 ? -1.382 29.097 -24.638 1.00 50.62 87 ARG A CA 1
ATOM 692 C C . ARG A 1 87 ? -1.120 27.711 -25.220 1.00 50.62 87 ARG A C 1
ATOM 694 O O . ARG A 1 87 ? -1.975 26.841 -25.090 1.00 50.62 87 ARG A O 1
ATOM 701 N N . LEU A 1 88 ? -0.004 27.553 -25.939 1.00 57.97 88 LEU A N 1
ATOM 702 C CA . LEU A 1 88 ? 0.462 26.265 -26.430 1.00 57.97 88 LEU A CA 1
ATOM 703 C C . LEU A 1 88 ? 0.480 25.394 -25.178 1.00 57.97 88 LEU A C 1
ATOM 705 O O . LEU A 1 88 ? 1.242 25.684 -24.253 1.00 57.97 88 LEU A O 1
ATOM 709 N N . PHE A 1 89 ? -0.484 24.481 -25.053 1.00 61.84 89 PHE A N 1
ATOM 710 C CA . PHE A 1 89 ? -0.649 23.707 -23.834 1.00 61.84 89 PHE A CA 1
ATOM 711 C C . PHE A 1 89 ? 0.653 22.930 -23.655 1.00 61.84 89 PHE A C 1
ATOM 713 O O . PHE A 1 89 ? 0.932 21.996 -24.402 1.00 61.84 89 PHE A O 1
ATOM 720 N N . MET A 1 90 ? 1.490 23.369 -22.714 1.00 68.81 90 MET A N 1
ATOM 721 C CA . MET A 1 90 ? 2.638 22.598 -22.266 1.00 68.81 90 MET A CA 1
ATOM 722 C C . MET A 1 90 ? 2.057 21.376 -21.567 1.00 68.81 90 MET A C 1
ATOM 724 O O . MET A 1 90 ? 1.644 21.451 -20.413 1.00 68.81 90 MET A O 1
ATOM 728 N N . VAL A 1 91 ? 1.917 20.286 -22.317 1.00 83.88 91 VAL A N 1
ATOM 729 C CA . VAL A 1 91 ? 1.555 18.987 -21.759 1.00 83.88 91 VAL A CA 1
ATOM 730 C C . VAL A 1 91 ? 2.779 18.490 -21.001 1.00 83.88 91 VAL A C 1
ATOM 732 O O . VAL A 1 91 ? 3.837 18.288 -21.597 1.00 83.88 91 VAL A O 1
ATOM 735 N N . GLU A 1 92 ? 2.643 18.348 -19.685 1.00 88.81 92 GLU A N 1
ATOM 736 C CA . GLU A 1 92 ? 3.673 17.755 -18.836 1.00 88.81 92 GLU A CA 1
ATOM 737 C C . GLU A 1 92 ? 3.760 16.248 -19.106 1.00 88.81 92 GLU A C 1
ATOM 739 O O . GLU A 1 92 ? 2.743 15.562 -19.244 1.00 88.81 92 GLU A O 1
ATOM 744 N N . GLU A 1 93 ? 4.982 15.729 -19.204 1.00 87.56 93 GLU A N 1
ATOM 745 C CA . GLU A 1 93 ? 5.213 14.297 -19.353 1.00 87.56 93 GLU A CA 1
ATOM 746 C C . GLU A 1 93 ? 4.854 13.562 -18.056 1.00 87.56 93 GLU A C 1
ATOM 748 O O . GLU A 1 93 ? 5.243 13.965 -16.961 1.00 87.56 93 GLU A O 1
ATOM 753 N N . ALA A 1 94 ? 4.117 12.458 -18.174 1.00 91.25 94 ALA A N 1
ATOM 754 C CA . ALA A 1 94 ? 3.744 11.662 -17.016 1.00 91.25 94 ALA A CA 1
ATOM 755 C C . ALA A 1 94 ? 4.981 11.017 -16.372 1.00 91.25 94 ALA A C 1
ATOM 757 O O . ALA A 1 94 ? 5.700 10.248 -17.009 1.00 91.25 94 ALA A O 1
ATOM 758 N N . LEU A 1 95 ? 5.188 11.269 -15.078 1.00 91.81 95 LEU A N 1
ATOM 759 C CA . LEU A 1 95 ? 6.261 10.636 -14.316 1.00 91.81 95 LEU A CA 1
ATOM 760 C C . LEU A 1 95 ? 5.851 9.227 -13.856 1.00 91.81 95 LEU A C 1
ATOM 762 O O . LEU A 1 95 ? 4.780 9.057 -13.260 1.00 91.81 95 LEU A O 1
ATOM 766 N N . PRO A 1 96 ? 6.695 8.201 -14.059 1.00 92.25 96 PRO A N 1
ATOM 767 C CA . PRO A 1 96 ? 6.355 6.842 -13.674 1.00 92.25 96 PRO A CA 1
ATOM 768 C C . PRO A 1 96 ? 6.283 6.690 -12.152 1.00 92.25 96 PRO A C 1
ATOM 770 O O . PRO A 1 96 ? 7.160 7.118 -11.394 1.00 92.25 96 PRO A O 1
ATOM 773 N N . ALA A 1 97 ? 5.258 5.981 -11.679 1.00 95.44 97 ALA A N 1
ATOM 774 C CA . ALA A 1 97 ? 5.153 5.590 -10.281 1.00 95.44 97 ALA A CA 1
ATOM 775 C C . ALA A 1 97 ? 6.119 4.431 -9.982 1.00 95.44 97 ALA A C 1
ATOM 777 O O . ALA A 1 97 ? 5.693 3.288 -9.879 1.00 95.44 97 ALA A O 1
ATOM 778 N N . VAL A 1 98 ? 7.416 4.711 -9.832 1.00 95.00 98 VAL A N 1
ATOM 779 C CA . VAL A 1 98 ? 8.468 3.687 -9.645 1.00 95.00 98 VAL A CA 1
ATOM 780 C C . VAL A 1 98 ? 8.166 2.748 -8.465 1.00 95.00 98 VAL A C 1
ATOM 782 O O . VAL A 1 98 ? 7.653 3.195 -7.427 1.00 95.00 98 VAL A O 1
ATOM 785 N N . CYS A 1 99 ? 8.494 1.459 -8.615 1.00 96.88 99 CYS A N 1
ATOM 786 C CA . CYS A 1 99 ? 8.436 0.448 -7.556 1.00 96.88 99 CYS A CA 1
ATOM 787 C C . CYS A 1 99 ? 9.322 0.839 -6.360 1.00 96.88 99 CYS A C 1
ATOM 789 O O . CYS A 1 99 ? 10.546 0.758 -6.425 1.00 96.88 99 CYS A O 1
ATOM 791 N N . LYS A 1 100 ? 8.706 1.277 -5.257 1.00 97.19 100 LYS A N 1
ATOM 792 C CA . LYS A 1 100 ? 9.408 1.632 -4.014 1.00 97.19 100 LYS A CA 1
ATOM 793 C C . LYS A 1 100 ? 8.503 1.500 -2.796 1.00 97.19 100 LYS A C 1
ATOM 795 O O . LYS A 1 100 ? 7.277 1.405 -2.910 1.00 97.19 100 LYS A O 1
ATOM 800 N N . VAL A 1 101 ? 9.117 1.532 -1.619 1.00 98.38 101 VAL A N 1
ATOM 801 C CA . VAL A 1 101 ? 8.394 1.576 -0.348 1.00 98.38 101 VAL A CA 1
ATOM 802 C C . VAL A 1 101 ? 7.704 2.935 -0.212 1.00 98.38 101 VAL A C 1
ATOM 804 O O . VAL A 1 101 ? 8.342 3.982 -0.330 1.00 98.38 101 VAL A O 1
ATOM 807 N N . ARG A 1 102 ? 6.398 2.926 0.053 1.00 98.31 102 ARG A N 1
ATOM 808 C CA . ARG A 1 102 ? 5.610 4.115 0.403 1.00 98.31 102 ARG A CA 1
ATOM 809 C C . ARG A 1 102 ? 4.787 3.839 1.657 1.00 98.31 102 ARG A C 1
ATOM 811 O O . ARG A 1 102 ? 4.547 2.684 2.009 1.00 98.31 102 ARG A O 1
ATOM 818 N N . THR A 1 103 ? 4.383 4.901 2.344 1.00 98.25 103 THR A N 1
ATOM 819 C CA . THR A 1 103 ? 3.416 4.793 3.440 1.00 98.25 103 THR A CA 1
ATOM 820 C C . THR A 1 103 ? 2.030 4.555 2.857 1.00 98.25 103 THR A C 1
ATOM 822 O O . THR A 1 103 ? 1.619 5.247 1.929 1.00 98.25 103 THR A O 1
ATOM 825 N N . THR A 1 104 ? 1.320 3.582 3.406 1.00 98.06 104 THR A N 1
ATOM 826 C CA . THR A 1 104 ? -0.066 3.265 3.066 1.00 98.06 104 THR A CA 1
ATOM 827 C C . THR A 1 104 ? -0.873 3.107 4.344 1.00 98.06 104 THR A C 1
ATOM 829 O O . THR A 1 104 ? -0.320 2.753 5.387 1.00 98.06 104 THR A O 1
ATOM 832 N N . ILE A 1 105 ? -2.179 3.327 4.254 1.00 98.38 105 ILE A N 1
ATOM 833 C CA . ILE A 1 105 ? -3.100 3.152 5.375 1.00 98.38 105 ILE A CA 1
ATOM 834 C C . ILE A 1 105 ? -3.475 1.668 5.476 1.00 98.38 105 ILE A C 1
ATOM 836 O O . ILE A 1 105 ? -3.812 1.038 4.475 1.00 98.38 105 ILE A O 1
ATOM 840 N N . TYR A 1 106 ? -3.395 1.110 6.682 1.00 98.06 106 TYR A N 1
ATOM 841 C CA . TYR A 1 106 ? -3.834 -0.243 7.013 1.00 98.06 106 TYR A CA 1
ATOM 842 C C . TYR A 1 106 ? -4.974 -0.180 8.020 1.00 98.06 106 TYR A C 1
ATOM 844 O O . TYR A 1 106 ? -4.788 0.264 9.154 1.00 98.06 106 TYR A O 1
ATOM 852 N N . GLU A 1 107 ? -6.148 -0.635 7.601 1.00 97.81 107 GLU A N 1
ATOM 853 C CA . GLU A 1 107 ? -7.286 -0.841 8.490 1.00 97.81 107 GLU A CA 1
ATOM 854 C C . GLU A 1 107 ? -7.072 -2.107 9.314 1.00 97.81 107 GLU A C 1
ATOM 856 O O . GLU A 1 107 ? -6.721 -3.160 8.780 1.00 97.81 107 GLU A O 1
ATOM 861 N N . ILE A 1 108 ? -7.261 -2.004 10.628 1.00 97.44 108 ILE A N 1
ATOM 862 C CA . ILE A 1 108 ? -6.975 -3.101 11.550 1.00 97.44 108 ILE A CA 1
ATOM 863 C C . ILE A 1 108 ? -8.146 -4.092 11.522 1.00 97.44 108 ILE A C 1
ATOM 865 O O . ILE A 1 108 ? -9.252 -3.734 11.939 1.00 97.44 108 ILE A O 1
ATOM 869 N N . PRO A 1 109 ? -7.939 -5.351 11.084 1.00 96.00 109 PRO A N 1
ATOM 870 C CA . PRO A 1 109 ? -9.018 -6.324 11.015 1.00 96.00 109 PRO A CA 1
ATOM 871 C C . PRO A 1 109 ? -9.561 -6.633 12.408 1.00 96.00 109 PRO A C 1
ATOM 873 O O . PRO A 1 109 ? -8.805 -6.901 13.344 1.00 96.00 109 PRO A O 1
ATOM 876 N N . ARG A 1 110 ? -10.890 -6.673 12.547 1.00 95.25 110 ARG A N 1
ATOM 877 C CA . ARG A 1 110 ? -11.544 -6.960 13.836 1.00 95.25 110 ARG A CA 1
ATOM 878 C C . ARG A 1 110 ? -11.136 -8.315 14.410 1.00 95.25 110 ARG A C 1
ATOM 880 O O . ARG A 1 110 ? -10.887 -8.413 15.608 1.00 95.25 110 ARG A O 1
ATOM 887 N N . SER A 1 111 ? -10.977 -9.314 13.542 1.00 94.50 111 SER A N 1
ATOM 888 C CA . SER A 1 111 ? -10.513 -10.660 13.896 1.00 94.50 111 SER A CA 1
ATOM 889 C C . SER A 1 111 ? -9.118 -10.685 14.521 1.00 94.50 111 SER A C 1
ATOM 891 O O . SER A 1 111 ? -8.819 -11.586 15.297 1.00 94.50 111 SER A O 1
ATOM 893 N N . GLN A 1 112 ? -8.273 -9.698 14.211 1.00 92.94 112 GLN A N 1
ATOM 894 C CA . GLN A 1 112 ? -6.926 -9.587 14.762 1.00 92.94 112 GLN A CA 1
ATOM 895 C C . GLN A 1 112 ? -6.921 -8.983 16.177 1.00 92.94 112 GLN A C 1
ATOM 897 O O . GLN A 1 112 ? -5.973 -9.198 16.927 1.00 92.94 112 GLN A O 1
ATOM 902 N N . VAL A 1 113 ? -7.969 -8.238 16.544 1.00 95.56 113 VAL A N 1
ATOM 903 C CA . VAL A 1 113 ? -8.135 -7.659 17.887 1.00 95.56 113 VAL A CA 1
ATOM 904 C C . VAL A 1 113 ? -8.882 -8.625 18.801 1.00 95.56 113 VAL A C 1
ATOM 906 O O . VAL A 1 113 ? -8.459 -8.868 19.928 1.00 95.56 113 VAL A O 1
ATOM 909 N N . ASP A 1 114 ? -10.002 -9.165 18.327 1.00 93.25 114 ASP A N 1
ATOM 910 C CA . ASP A 1 114 ? -10.780 -10.176 19.034 1.00 93.25 114 ASP A CA 1
ATOM 911 C C . ASP A 1 114 ? -11.636 -10.957 18.019 1.00 93.25 114 ASP A C 1
ATOM 913 O O . ASP A 1 114 ? -12.566 -10.387 17.443 1.00 93.25 114 ASP A O 1
ATOM 917 N N . PRO A 1 115 ? -11.352 -12.250 17.781 1.00 94.12 115 PRO A N 1
ATOM 918 C CA . PRO A 1 115 ? -12.117 -13.067 16.843 1.00 94.12 115 PRO A CA 1
ATOM 919 C C . PRO A 1 115 ? -13.493 -13.492 17.380 1.00 94.12 115 PRO A C 1
ATOM 921 O O . PRO A 1 115 ? -14.309 -13.991 16.611 1.00 94.12 115 PRO A O 1
ATOM 924 N N . THR A 1 116 ? -13.765 -13.329 18.680 1.00 92.06 116 THR A N 1
ATOM 925 C CA . THR A 1 116 ? -14.972 -13.868 19.334 1.00 92.06 116 THR A CA 1
ATOM 926 C C . THR A 1 116 ? -16.164 -12.914 19.330 1.00 92.06 116 THR A C 1
ATOM 928 O O . THR A 1 116 ? -17.302 -13.346 19.500 1.00 92.06 116 THR A O 1
ATOM 931 N N . SER A 1 117 ? -15.931 -11.615 19.143 1.00 88.06 117 SER A N 1
ATOM 932 C CA . SER A 1 117 ? -16.957 -10.578 19.262 1.00 88.06 117 SER A CA 1
ATOM 933 C C . SER A 1 117 ? -16.867 -9.578 18.115 1.00 88.06 117 SER A C 1
ATOM 935 O O . SER A 1 117 ? -15.795 -9.295 17.596 1.00 88.06 117 SER A O 1
ATOM 937 N N . ALA A 1 118 ? -17.997 -8.981 17.740 1.00 88.19 118 ALA A N 1
ATOM 938 C CA . ALA A 1 118 ? -18.040 -7.824 16.844 1.00 88.19 118 ALA A CA 1
ATOM 939 C C . ALA A 1 118 ? -18.428 -6.523 17.576 1.00 88.19 118 ALA A C 1
ATOM 941 O O . ALA A 1 118 ? -18.389 -5.448 16.986 1.00 88.19 118 ALA A O 1
ATOM 942 N N . ASN A 1 119 ? -18.747 -6.593 18.872 1.00 90.38 119 ASN A N 1
ATOM 943 C CA . ASN A 1 119 ? -19.360 -5.502 19.638 1.00 90.38 119 ASN A CA 1
ATOM 944 C C . ASN A 1 119 ? -18.318 -4.664 20.396 1.00 90.38 119 ASN A C 1
ATOM 946 O O . ASN A 1 119 ? -18.329 -4.588 21.625 1.00 90.38 119 ASN A O 1
ATOM 950 N N . PHE A 1 120 ? -17.382 -4.060 19.664 1.00 96.25 120 PHE A N 1
ATOM 951 C CA . PHE A 1 120 ? -16.374 -3.160 20.237 1.00 96.25 120 PHE A CA 1
ATOM 952 C C . PHE A 1 120 ? -15.900 -2.099 19.238 1.00 96.25 120 PHE A C 1
ATOM 954 O O . PHE A 1 120 ? -16.088 -2.226 18.029 1.00 96.25 120 PHE A O 1
ATOM 961 N N . ILE A 1 121 ? -15.233 -1.065 19.729 1.00 95.38 121 ILE A N 1
ATOM 962 C CA . ILE A 1 121 ? -14.555 -0.059 18.906 1.00 95.38 121 ILE A CA 1
ATOM 963 C C . ILE A 1 121 ? -13.048 -0.310 18.983 1.00 95.38 121 ILE A C 1
ATOM 965 O O . ILE A 1 121 ? -12.532 -0.654 20.047 1.00 95.38 121 ILE A O 1
ATOM 969 N N . ILE A 1 122 ? -12.360 -0.164 17.850 1.00 97.75 122 ILE A N 1
ATOM 970 C CA . ILE A 1 122 ? -10.897 -0.223 17.758 1.00 97.75 122 ILE A CA 1
ATOM 971 C C . ILE A 1 122 ? -10.391 1.211 17.663 1.00 97.75 122 ILE A C 1
ATOM 973 O O . ILE A 1 122 ? -10.849 1.966 16.804 1.00 97.75 122 ILE A O 1
ATOM 977 N N . TRP A 1 123 ? -9.460 1.585 18.535 1.00 97.62 123 TRP A N 1
ATOM 978 C CA . TRP A 1 123 ? -8.829 2.899 18.507 1.00 97.62 123 TRP A CA 1
ATOM 979 C C . TRP A 1 123 ? -7.296 2.784 18.471 1.00 97.62 123 TRP A C 1
ATOM 981 O O . TRP A 1 123 ? -6.722 2.190 19.389 1.00 97.62 123 TRP A O 1
ATOM 991 N N . PRO A 1 124 ? -6.617 3.373 17.468 1.00 98.31 124 PRO A N 1
ATOM 992 C CA . PRO A 1 124 ? -7.176 3.927 16.226 1.00 98.31 124 PRO A CA 1
ATOM 993 C C . PRO A 1 124 ? -7.718 2.819 15.290 1.00 98.31 124 PRO A C 1
ATOM 995 O O . PRO A 1 124 ? -7.267 1.678 15.388 1.00 98.31 124 PRO A O 1
ATOM 998 N N . PRO A 1 125 ? -8.656 3.119 14.367 1.00 97.31 125 PRO A N 1
ATOM 999 C CA . PRO A 1 125 ? -9.207 2.120 13.439 1.00 97.31 125 PRO A CA 1
ATOM 1000 C C . PRO A 1 125 ? -8.237 1.735 12.308 1.00 97.31 125 PRO A C 1
ATOM 1002 O O . PRO A 1 125 ? -8.298 0.625 11.776 1.00 97.31 125 PRO A O 1
ATOM 1005 N N . CYS A 1 126 ? -7.325 2.638 11.949 1.00 97.81 126 CYS A N 1
ATOM 1006 C CA . CYS A 1 126 ? -6.318 2.436 10.918 1.00 97.81 126 CYS A CA 1
ATOM 1007 C C . CYS A 1 126 ? -4.961 2.994 11.356 1.00 97.81 126 CYS A C 1
ATOM 1009 O O . CYS A 1 126 ? -4.881 3.901 12.184 1.00 97.81 126 CYS A O 1
ATOM 1011 N N . VAL A 1 127 ? -3.891 2.447 10.787 1.00 98.31 127 VAL A N 1
ATOM 1012 C CA . VAL A 1 127 ? -2.500 2.802 11.092 1.00 98.31 127 VAL A CA 1
ATOM 1013 C C . VAL A 1 127 ? -1.685 2.932 9.815 1.00 98.31 127 VAL A C 1
ATOM 1015 O O . VAL A 1 127 ? -2.017 2.358 8.780 1.00 98.31 127 VAL A O 1
ATOM 1018 N N . GLU A 1 128 ? -0.581 3.662 9.893 1.00 98.19 128 GLU A N 1
ATOM 1019 C CA . GLU A 1 128 ? 0.384 3.736 8.805 1.00 98.19 128 GLU A CA 1
ATOM 1020 C C . GLU A 1 128 ? 1.283 2.495 8.776 1.00 98.19 128 GLU A C 1
ATOM 1022 O O . GLU A 1 128 ? 1.890 2.107 9.780 1.00 98.19 128 GLU A O 1
ATOM 1027 N N . VAL A 1 129 ? 1.411 1.896 7.595 1.00 98.50 129 VAL A N 1
ATOM 1028 C CA . VAL A 1 129 ? 2.354 0.808 7.312 1.00 98.50 129 VAL A CA 1
ATOM 1029 C C . VAL A 1 129 ? 3.166 1.132 6.067 1.00 98.50 129 VAL A C 1
ATOM 1031 O O . VAL A 1 129 ? 2.729 1.874 5.185 1.00 98.50 129 VAL A O 1
ATOM 1034 N N . LYS A 1 130 ? 4.365 0.570 5.974 1.00 98.56 130 LYS A N 1
ATOM 1035 C CA . LYS A 1 130 ? 5.216 0.681 4.791 1.00 98.56 130 LYS A CA 1
ATOM 1036 C C . LYS A 1 130 ? 4.904 -0.465 3.839 1.00 98.56 130 LYS A C 1
ATOM 1038 O O . LYS A 1 130 ? 5.007 -1.628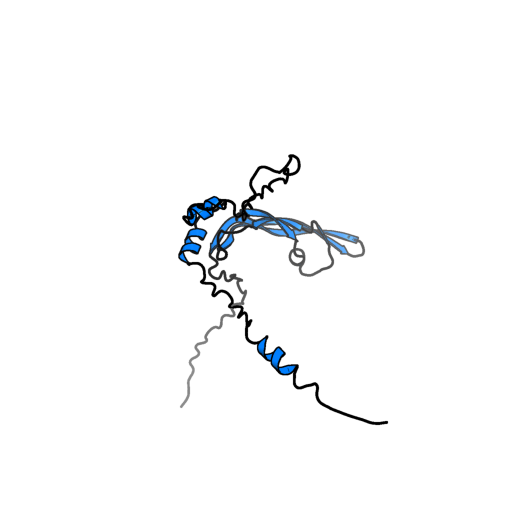 4.217 1.00 98.56 130 LYS A O 1
ATOM 1043 N N . ARG A 1 131 ? 4.533 -0.164 2.595 1.00 98.38 131 ARG A N 1
ATOM 1044 C CA . ARG A 1 131 ? 4.240 -1.175 1.566 1.00 98.38 131 ARG A CA 1
ATOM 1045 C C . ARG A 1 131 ? 4.933 -0.845 0.255 1.00 98.38 131 ARG A C 1
ATOM 1047 O O . ARG A 1 131 ? 5.182 0.314 -0.076 1.00 98.38 131 ARG A O 1
ATOM 1054 N N . CYS A 1 132 ? 5.234 -1.893 -0.498 1.00 98.38 132 CYS A N 1
ATOM 1055 C CA . CYS A 1 132 ? 5.746 -1.776 -1.855 1.00 98.38 132 CYS A CA 1
ATOM 1056 C C . CYS A 1 132 ? 4.602 -1.380 -2.772 1.00 98.38 132 CYS A C 1
ATOM 1058 O O . CYS A 1 132 ? 3.574 -2.051 -2.811 1.00 98.38 132 CYS A O 1
ATOM 1060 N N . THR A 1 133 ? 4.786 -0.273 -3.477 1.00 97.12 133 THR A N 1
ATOM 1061 C CA . THR A 1 133 ? 3.810 0.285 -4.413 1.00 97.12 133 THR A CA 1
ATOM 1062 C C . THR A 1 133 ? 4.536 0.777 -5.656 1.00 97.12 133 THR A C 1
ATOM 1064 O O . THR A 1 133 ? 5.744 1.030 -5.621 1.00 97.12 133 THR A O 1
ATOM 1067 N N . GLY A 1 134 ? 3.795 0.955 -6.744 1.00 95.69 134 GLY A N 1
ATOM 1068 C CA . GLY A 1 134 ? 4.333 1.406 -8.020 1.00 95.69 134 GLY A CA 1
ATOM 1069 C C . GLY A 1 1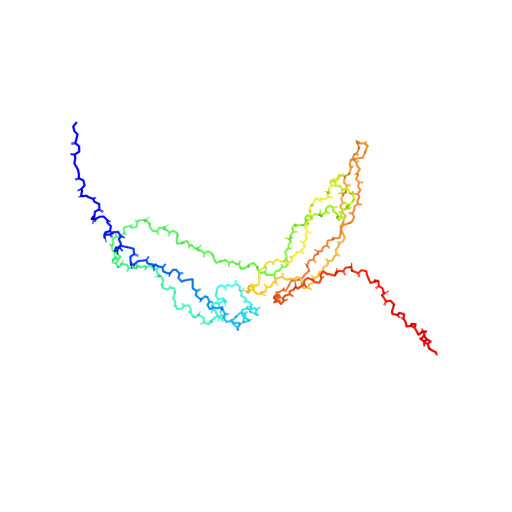34 ? 4.378 0.307 -9.075 1.00 95.69 134 GLY A C 1
ATOM 1070 O O . GLY A 1 134 ? 3.926 -0.817 -8.855 1.00 95.69 134 GLY A O 1
ATOM 1071 N N . CYS A 1 135 ? 4.916 0.671 -10.230 1.00 95.00 135 CYS A N 1
ATOM 1072 C CA . CYS A 1 135 ? 4.959 -0.136 -11.434 1.00 95.00 135 CYS A CA 1
ATOM 1073 C C . CYS A 1 135 ? 6.395 -0.552 -11.761 1.00 95.00 135 CYS A C 1
ATOM 1075 O O . CYS A 1 135 ? 7.365 0.092 -11.356 1.00 95.00 135 CYS A O 1
ATOM 1077 N N . CYS A 1 136 ? 6.487 -1.649 -12.500 1.00 95.06 136 CYS A N 1
ATOM 1078 C CA . CYS A 1 136 ? 7.690 -2.097 -13.185 1.00 95.06 136 CYS A CA 1
ATOM 1079 C C . CYS A 1 136 ? 7.540 -1.780 -14.679 1.00 95.06 136 CYS A C 1
ATOM 1081 O O . CYS A 1 136 ? 6.435 -1.484 -15.132 1.00 95.06 136 CYS A O 1
ATOM 1083 N N . ASN A 1 137 ? 8.628 -1.861 -15.440 1.00 93.19 137 ASN A N 1
ATOM 1084 C CA . ASN A 1 137 ? 8.645 -1.421 -16.839 1.00 93.19 137 ASN A CA 1
ATOM 1085 C C . ASN A 1 137 ? 7.689 -2.212 -17.740 1.00 93.19 137 ASN A C 1
ATOM 1087 O O . ASN A 1 137 ? 7.130 -1.667 -18.687 1.00 93.19 137 ASN A O 1
ATOM 1091 N N . THR A 1 138 ? 7.499 -3.499 -17.448 1.00 90.12 138 THR A N 1
ATOM 1092 C CA . 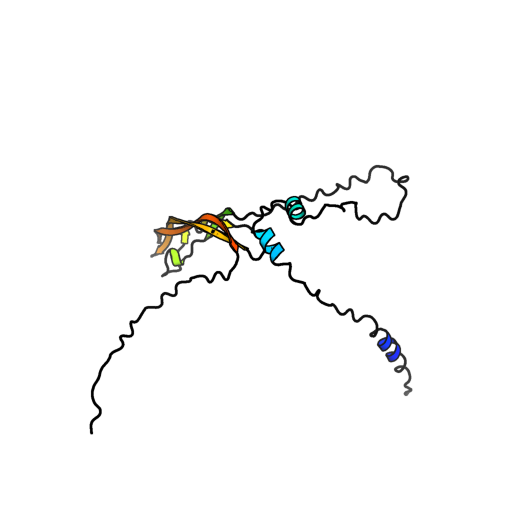THR A 1 138 ? 6.668 -4.408 -18.240 1.00 90.12 138 THR A CA 1
ATOM 1093 C C . THR A 1 138 ? 5.558 -5.032 -17.398 1.00 90.12 138 THR A C 1
ATOM 1095 O O . THR A 1 138 ? 5.711 -5.287 -16.202 1.00 90.12 138 THR A O 1
ATOM 1098 N N . SER A 1 139 ? 4.425 -5.338 -18.036 1.00 86.38 139 SER A N 1
ATOM 1099 C CA . SER A 1 139 ? 3.235 -5.909 -17.381 1.00 86.38 139 SER A CA 1
ATOM 1100 C C . SER A 1 139 ? 3.439 -7.324 -16.828 1.00 86.38 139 SER A C 1
ATOM 1102 O O . SER A 1 139 ? 2.699 -7.765 -15.946 1.00 86.38 139 SER A O 1
ATOM 1104 N N . ASN A 1 140 ? 4.454 -8.042 -17.317 1.00 86.62 140 ASN A N 1
ATOM 1105 C CA . ASN A 1 140 ? 4.843 -9.354 -16.809 1.00 86.62 140 ASN A CA 1
ATOM 1106 C C . ASN A 1 140 ? 5.675 -9.273 -15.517 1.00 86.62 140 ASN A C 1
ATOM 1108 O O . ASN A 1 140 ? 5.982 -10.319 -14.947 1.00 86.62 140 ASN A O 1
ATOM 1112 N N . MET A 1 141 ? 6.023 -8.083 -15.025 1.00 91.94 141 MET A N 1
ATOM 1113 C CA . MET A 1 141 ? 6.700 -7.886 -13.745 1.00 91.94 141 MET A CA 1
ATOM 1114 C C . MET A 1 141 ? 5.738 -7.362 -12.677 1.00 91.94 141 MET A C 1
ATOM 1116 O O . MET A 1 141 ? 4.780 -6.645 -12.963 1.00 91.94 141 MET A O 1
ATOM 1120 N N . ARG A 1 142 ? 6.016 -7.683 -11.412 1.00 94.69 142 ARG A N 1
ATOM 1121 C CA . ARG A 1 142 ? 5.280 -7.168 -10.252 1.00 94.69 142 ARG A CA 1
ATOM 1122 C C . ARG A 1 142 ? 6.240 -6.589 -9.221 1.00 94.69 142 ARG A C 1
ATOM 1124 O O . ARG A 1 142 ? 7.268 -7.190 -8.911 1.00 94.69 142 ARG A O 1
ATOM 1131 N N . CYS A 1 143 ? 5.872 -5.433 -8.674 1.00 96.75 143 CYS A N 1
ATOM 1132 C CA . CYS A 1 143 ? 6.580 -4.805 -7.564 1.00 96.75 143 CYS A CA 1
ATOM 1133 C C . CYS A 1 143 ? 6.278 -5.577 -6.274 1.00 96.75 143 CYS A C 1
ATOM 1135 O O . CYS A 1 143 ? 5.150 -5.541 -5.780 1.00 96.75 143 CYS A O 1
ATOM 1137 N N . GLN A 1 144 ? 7.267 -6.296 -5.744 1.00 96.69 144 GLN A N 1
ATOM 1138 C CA . GLN A 1 144 ? 7.120 -7.141 -4.555 1.00 96.69 144 GLN A CA 1
ATOM 1139 C C . GLN A 1 144 ? 8.119 -6.750 -3.465 1.00 96.69 144 GLN A C 1
ATOM 1141 O O . GLN A 1 144 ? 9.133 -6.107 -3.731 1.00 96.69 144 GLN A O 1
ATOM 1146 N N . ALA A 1 145 ? 7.822 -7.130 -2.222 1.00 97.62 145 ALA A N 1
ATOM 1147 C CA . ALA A 1 145 ? 8.728 -6.914 -1.100 1.00 97.62 145 ALA A CA 1
ATOM 1148 C C . ALA A 1 145 ? 9.942 -7.843 -1.205 1.00 97.62 145 ALA A C 1
ATOM 1150 O O . ALA A 1 145 ? 9.788 -9.060 -1.151 1.00 97.62 145 ALA A O 1
ATOM 1151 N N . ALA A 1 146 ? 11.134 -7.261 -1.291 1.00 97.25 146 ALA A N 1
ATOM 1152 C CA . ALA A 1 146 ? 12.399 -7.977 -1.157 1.00 97.25 146 ALA A CA 1
ATOM 1153 C C . ALA A 1 146 ? 12.659 -8.356 0.306 1.00 97.25 146 ALA A C 1
ATOM 1155 O O . ALA A 1 146 ? 13.103 -9.458 0.618 1.00 97.25 146 ALA A O 1
ATOM 1156 N N . ARG A 1 147 ? 12.342 -7.429 1.219 1.00 97.88 147 ARG A N 1
ATOM 1157 C CA . ARG A 1 147 ? 12.559 -7.586 2.656 1.00 97.88 147 ARG A CA 1
ATOM 1158 C C . ARG A 1 147 ? 11.387 -7.026 3.447 1.00 97.88 147 ARG A C 1
ATOM 1160 O O . ARG A 1 147 ? 10.858 -5.961 3.124 1.00 97.88 147 ARG A O 1
ATOM 1167 N N . LYS A 1 148 ? 11.013 -7.734 4.510 1.00 98.38 148 LYS A N 1
ATOM 1168 C CA . LYS A 1 148 ? 9.877 -7.412 5.378 1.00 98.38 148 LYS A CA 1
ATOM 1169 C C . LYS A 1 148 ? 10.315 -7.322 6.834 1.00 98.38 148 LYS A C 1
ATOM 1171 O O . LYS A 1 148 ? 11.207 -8.049 7.261 1.00 98.38 148 LYS A O 1
ATOM 1176 N N . HIS A 1 149 ? 9.652 -6.465 7.593 1.00 98.31 149 HIS A N 1
ATOM 1177 C CA . HIS A 1 149 ? 9.787 -6.346 9.034 1.00 98.31 149 HIS A CA 1
ATOM 1178 C C . HIS A 1 149 ? 8.414 -6.452 9.685 1.00 98.31 149 HIS A C 1
ATOM 1180 O O . HIS A 1 149 ? 7.424 -5.947 9.160 1.00 98.31 149 HIS A O 1
ATOM 1186 N N . HIS A 1 150 ? 8.364 -7.108 10.837 1.00 98.38 150 HIS A N 1
ATOM 1187 C CA . HIS A 1 150 ? 7.147 -7.210 11.621 1.00 98.38 150 HIS A CA 1
ATOM 1188 C C . HIS A 1 150 ? 7.336 -6.489 12.942 1.00 98.38 150 HIS A C 1
ATOM 1190 O O . HIS A 1 150 ? 8.295 -6.771 13.658 1.00 98.38 150 HIS A O 1
ATOM 1196 N N . ARG A 1 151 ? 6.390 -5.612 13.276 1.00 97.00 151 ARG A N 1
ATOM 1197 C CA . ARG A 1 151 ? 6.366 -4.907 14.559 1.00 97.00 151 ARG A CA 1
ATOM 1198 C C . ARG A 1 151 ? 5.040 -5.119 15.274 1.00 97.00 151 ARG A C 1
ATOM 1200 O O . ARG A 1 151 ? 4.004 -5.288 14.632 1.00 97.00 151 ARG A O 1
ATOM 1207 N N . MET A 1 152 ? 5.084 -5.097 16.600 1.00 97.94 152 MET A N 1
ATOM 1208 C CA . MET A 1 152 ? 3.898 -5.154 17.451 1.00 97.94 152 MET A CA 1
ATOM 1209 C C . MET A 1 152 ? 3.495 -3.731 17.830 1.00 97.94 152 MET A C 1
ATOM 1211 O O . MET A 1 152 ? 4.328 -2.960 18.300 1.00 97.94 152 MET A O 1
ATOM 1215 N N . VAL A 1 153 ? 2.227 -3.384 17.632 1.00 97.50 153 VAL A N 1
ATOM 1216 C CA . VAL A 1 153 ? 1.652 -2.107 18.073 1.00 97.50 153 VAL A CA 1
ATOM 1217 C C . VAL A 1 153 ? 0.542 -2.360 19.077 1.00 97.50 153 VAL A C 1
ATOM 1219 O O . VAL A 1 153 ? -0.129 -3.388 19.020 1.00 97.50 153 VAL A O 1
ATOM 1222 N N . LYS A 1 154 ? 0.337 -1.422 19.998 1.00 98.06 154 LYS A N 1
ATOM 1223 C CA . LYS A 1 154 ? -0.786 -1.459 20.934 1.00 98.06 154 LYS A CA 1
ATOM 1224 C C . LYS A 1 154 ? -1.951 -0.653 20.375 1.00 98.06 154 LYS A C 1
ATOM 1226 O O . LYS A 1 154 ? -1.759 0.477 19.936 1.00 98.06 154 LYS A O 1
ATOM 1231 N N . VAL A 1 155 ? -3.145 -1.226 20.429 1.00 97.94 155 VAL A N 1
ATOM 1232 C CA . VAL A 1 155 ? -4.410 -0.563 20.092 1.00 97.94 155 VAL A CA 1
ATOM 1233 C C . VAL A 1 155 ? -5.390 -0.718 21.242 1.00 97.94 155 VAL A C 1
ATOM 1235 O O . VAL A 1 155 ? -5.278 -1.648 22.041 1.00 97.94 155 VAL A O 1
ATOM 1238 N N . ALA A 1 156 ? -6.367 0.175 21.330 1.00 97.88 156 ALA A N 1
ATOM 1239 C CA . ALA A 1 156 ? -7.412 0.090 22.332 1.00 97.88 156 ALA A CA 1
ATOM 1240 C C . ALA A 1 156 ? -8.630 -0.653 21.768 1.00 97.88 156 ALA A C 1
ATOM 1242 O O . ALA A 1 156 ? -9.157 -0.303 20.712 1.00 97.88 156 ALA A O 1
ATOM 1243 N N . LYS A 1 157 ? -9.106 -1.651 22.508 1.00 97.38 157 LYS A N 1
ATOM 1244 C CA . LYS A 1 157 ? -10.424 -2.261 22.344 1.00 97.38 157 LYS A CA 1
ATOM 1245 C C . LYS A 1 157 ? -11.369 -1.621 23.357 1.00 97.38 157 LYS A C 1
ATOM 1247 O O . LYS A 1 157 ? -11.162 -1.767 24.562 1.00 97.38 157 LYS A O 1
ATOM 1252 N N . VAL A 1 158 ? -12.407 -0.942 22.880 1.00 96.81 158 VAL A N 1
ATOM 1253 C CA . VAL A 1 158 ? -13.450 -0.346 23.726 1.00 96.81 158 VAL A CA 1
ATOM 1254 C C . VAL A 1 158 ? -14.725 -1.170 23.607 1.00 96.81 158 VAL A C 1
ATOM 1256 O O . VAL A 1 158 ? -15.347 -1.213 22.550 1.00 96.81 158 VAL A O 1
ATOM 1259 N N . GLU A 1 159 ? -15.121 -1.831 24.688 1.00 95.19 159 GLU A N 1
ATOM 1260 C CA . GLU A 1 159 ? -16.325 -2.664 24.764 1.00 95.19 159 GLU A CA 1
ATOM 1261 C C . GLU A 1 159 ? -17.326 -2.072 25.763 1.00 95.19 159 GLU A C 1
ATOM 1263 O O . GLU A 1 159 ? -16.939 -1.532 26.798 1.00 95.19 159 GLU A O 1
ATOM 1268 N N . TYR A 1 160 ? -18.624 -2.165 25.473 1.00 93.75 160 TYR A N 1
ATOM 1269 C CA . TYR A 1 160 ? -19.669 -1.691 26.382 1.00 93.75 160 TYR A CA 1
ATOM 1270 C C . TYR A 1 160 ? -20.208 -2.869 27.193 1.00 93.75 160 TYR A C 1
ATOM 1272 O O . TYR A 1 160 ? -20.940 -3.713 26.682 1.00 93.75 160 TYR A O 1
ATOM 1280 N N . VAL A 1 161 ? -19.839 -2.948 28.471 1.00 90.75 161 VAL A N 1
ATOM 1281 C CA . VAL A 1 161 ? -20.206 -4.066 29.352 1.00 90.75 161 VAL A CA 1
ATOM 1282 C C . VAL A 1 161 ? -20.942 -3.510 30.561 1.00 90.75 161 VAL A C 1
ATOM 1284 O O . VAL A 1 161 ? -20.437 -2.622 31.242 1.00 90.75 161 VAL A O 1
ATOM 1287 N N . ARG A 1 162 ? -22.143 -4.032 30.847 1.00 91.75 162 ARG A N 1
ATOM 1288 C CA . ARG A 1 162 ? -23.002 -3.559 31.955 1.00 91.75 162 ARG A CA 1
ATOM 1289 C C . ARG A 1 162 ? -23.221 -2.033 31.923 1.00 91.75 162 ARG A C 1
ATOM 1291 O O . ARG A 1 162 ? -23.084 -1.361 32.940 1.00 91.75 162 ARG A O 1
ATOM 1298 N N . ARG A 1 163 ? -23.536 -1.494 30.736 1.00 92.69 163 ARG A N 1
ATOM 1299 C CA . ARG A 1 163 ? -23.758 -0.054 30.475 1.00 92.69 163 ARG A CA 1
ATOM 1300 C C . ARG A 1 163 ? -22.576 0.862 30.833 1.00 92.69 163 ARG A C 1
ATOM 1302 O O . ARG A 1 163 ? -22.774 2.052 31.046 1.00 92.69 163 ARG A O 1
ATOM 1309 N N . ARG A 1 164 ? -21.352 0.330 30.899 1.00 94.44 164 ARG A N 1
ATOM 1310 C CA . ARG A 1 164 ? -20.132 1.123 31.083 1.00 94.44 164 ARG A CA 1
ATOM 1311 C C . ARG A 1 164 ? -19.106 0.780 29.999 1.00 94.44 164 ARG A C 1
ATOM 1313 O O . ARG A 1 164 ? -18.934 -0.407 29.703 1.00 94.44 164 ARG A O 1
ATOM 1320 N N . PRO A 1 165 ? -18.415 1.778 29.423 1.00 94.69 165 PRO A N 1
ATOM 1321 C CA . PRO A 1 165 ? -17.312 1.519 28.513 1.00 94.69 165 PRO A CA 1
ATOM 1322 C C . PRO A 1 165 ? -16.130 0.926 29.288 1.00 94.69 165 PRO A C 1
ATOM 1324 O O . PRO A 1 165 ? -15.757 1.416 30.354 1.00 94.69 165 PRO A O 1
ATOM 1327 N N . LYS A 1 166 ? -15.540 -0.137 28.748 1.00 95.12 166 LYS A N 1
ATOM 1328 C CA . LYS A 1 166 ? -14.301 -0.744 29.232 1.00 95.12 166 LYS A CA 1
ATOM 1329 C C . LYS A 1 166 ? -13.252 -0.665 28.136 1.00 95.12 166 LYS A C 1
ATOM 1331 O O . LYS A 1 166 ? -13.514 -1.075 27.009 1.0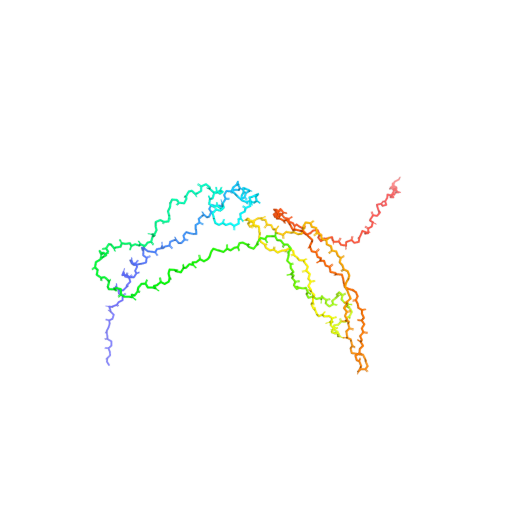0 95.12 166 LYS A O 1
ATOM 1336 N N . LEU A 1 167 ? -12.073 -0.162 28.487 1.00 96.62 167 LEU A N 1
ATOM 1337 C CA . LEU A 1 167 ? -10.919 -0.079 27.601 1.00 96.62 167 LEU A CA 1
ATOM 1338 C C . LEU A 1 167 ? -9.930 -1.192 27.943 1.00 96.62 167 LEU A C 1
ATOM 1340 O O . LEU A 1 167 ? -9.622 -1.419 29.113 1.00 96.62 167 LEU A O 1
ATOM 1344 N N . LYS A 1 168 ? -9.434 -1.878 26.916 1.00 95.69 168 LYS A N 1
ATOM 1345 C CA . LYS A 1 168 ? -8.359 -2.869 27.019 1.00 95.69 168 LYS A CA 1
ATOM 1346 C C . LYS A 1 168 ? -7.307 -2.593 25.954 1.00 95.69 168 LYS A C 1
ATOM 1348 O O . LYS A 1 168 ? -7.661 -2.340 24.806 1.00 95.69 168 LYS A O 1
ATOM 1353 N N . GLU A 1 169 ? -6.032 -2.675 26.316 1.00 97.44 169 GLU A N 1
ATOM 1354 C CA . GLU A 1 169 ? -4.943 -2.663 25.338 1.00 97.44 169 GLU A CA 1
ATOM 1355 C C . GLU A 1 169 ? -4.803 -4.047 24.701 1.00 97.44 169 GLU A C 1
ATOM 1357 O O . GLU A 1 169 ? -4.747 -5.061 25.398 1.00 97.44 169 GLU A O 1
ATOM 1362 N N . VAL A 1 170 ? -4.726 -4.086 23.375 1.00 97.06 170 VAL A N 1
ATOM 1363 C CA . VAL A 1 170 ? -4.510 -5.302 22.587 1.00 97.06 170 VAL A CA 1
ATOM 1364 C C . VAL A 1 170 ? -3.299 -5.085 21.692 1.00 97.06 170 VAL A C 1
ATOM 1366 O O . VAL A 1 170 ? -3.133 -4.010 21.115 1.00 97.06 170 VAL A O 1
ATOM 1369 N N . GLN A 1 171 ? -2.433 -6.091 21.580 1.00 97.69 171 GLN A N 1
ATOM 1370 C CA . GLN A 1 171 ? -1.276 -6.017 20.695 1.00 97.69 171 GLN A CA 1
ATOM 1371 C C . GLN A 1 171 ? -1.604 -6.598 19.318 1.00 97.69 171 GLN A C 1
ATOM 1373 O O . GLN A 1 171 ? -2.110 -7.711 19.207 1.00 97.69 171 GLN A O 1
ATOM 1378 N N . VAL A 1 172 ? -1.274 -5.851 18.270 1.00 97.38 172 VAL A N 1
ATOM 1379 C CA . VAL A 1 172 ? -1.534 -6.183 16.867 1.00 97.38 172 VAL A CA 1
ATOM 1380 C C . VAL A 1 172 ? -0.200 -6.228 16.127 1.00 97.38 172 VAL A C 1
ATOM 1382 O O . VAL A 1 172 ? 0.610 -5.306 16.217 1.00 97.38 172 VAL A O 1
ATOM 1385 N N . ARG A 1 173 ? 0.040 -7.310 15.385 1.00 97.75 173 ARG A N 1
ATOM 1386 C CA . ARG A 1 173 ? 1.214 -7.465 14.518 1.00 97.75 173 ARG A CA 1
ATOM 1387 C C . ARG A 1 173 ? 0.989 -6.768 13.176 1.00 97.75 173 ARG A C 1
ATOM 1389 O O . ARG A 1 173 ? 0.043 -7.098 12.466 1.00 97.75 173 ARG A O 1
ATOM 1396 N N . LEU A 1 174 ? 1.882 -5.856 12.810 1.00 98.12 174 LEU A N 1
ATOM 1397 C CA . LEU A 1 174 ? 1.907 -5.197 11.502 1.00 98.12 174 LEU A CA 1
ATOM 1398 C C . LEU A 1 174 ? 3.072 -5.720 10.658 1.00 98.12 174 LEU A C 1
ATOM 1400 O O . LEU A 1 174 ? 4.107 -6.104 11.202 1.00 98.12 174 LEU A O 1
ATOM 1404 N N . GLU A 1 175 ? 2.901 -5.711 9.335 1.00 98.31 175 GLU A N 1
ATOM 1405 C CA . GLU A 1 175 ? 3.948 -6.022 8.353 1.00 98.31 175 GLU A CA 1
ATOM 1406 C C . GLU A 1 175 ? 4.320 -4.758 7.566 1.00 98.31 175 GLU A C 1
ATOM 1408 O O . GLU A 1 175 ? 3.478 -4.180 6.865 1.00 98.31 175 GLU A O 1
ATOM 1413 N N . ASP A 1 176 ? 5.594 -4.384 7.663 1.00 98.56 176 ASP A N 1
ATOM 1414 C CA . ASP A 1 176 ? 6.233 -3.321 6.899 1.00 98.56 176 ASP A CA 1
ATOM 1415 C C . ASP A 1 176 ? 7.183 -3.903 5.856 1.00 98.56 176 ASP A C 1
ATOM 1417 O O . ASP A 1 176 ? 8.000 -4.780 6.136 1.00 98.56 176 ASP A O 1
ATOM 1421 N N . HIS A 1 177 ? 7.134 -3.371 4.645 1.00 98.56 177 HIS A N 1
ATOM 1422 C CA . HIS A 1 177 ? 8.120 -3.649 3.614 1.00 98.56 177 HIS A CA 1
ATOM 1423 C C . HIS A 1 177 ? 9.306 -2.696 3.798 1.00 98.56 177 HIS A C 1
ATOM 1425 O O . HIS A 1 177 ? 9.124 -1.480 3.842 1.00 98.56 177 HIS A O 1
ATOM 1431 N N . LEU A 1 178 ? 10.518 -3.246 3.895 1.00 98.25 178 LEU A N 1
ATOM 1432 C CA . LEU A 1 178 ? 11.758 -2.474 4.030 1.00 98.25 178 LEU A CA 1
ATOM 1433 C C . LEU A 1 178 ? 12.428 -2.199 2.682 1.00 98.25 178 LEU A C 1
ATOM 1435 O O . LEU A 1 178 ? 13.152 -1.220 2.546 1.00 98.25 178 LEU A O 1
ATOM 1439 N N . GLU A 1 179 ? 12.208 -3.072 1.702 1.00 98.31 179 GLU A N 1
ATOM 1440 C CA . GLU A 1 179 ? 12.836 -3.009 0.385 1.00 98.31 179 GLU A CA 1
ATOM 1441 C C . GLU A 1 179 ? 11.912 -3.649 -0.657 1.00 98.31 179 GLU A C 1
ATOM 1443 O O . GLU A 1 179 ? 11.185 -4.598 -0.340 1.00 98.31 179 GLU A O 1
ATOM 1448 N N . CYS A 1 180 ? 11.933 -3.135 -1.888 1.00 97.69 180 CYS A N 1
ATOM 1449 C CA . CYS A 1 180 ? 11.082 -3.587 -2.988 1.00 97.69 180 CYS A CA 1
ATOM 1450 C C . CYS A 1 180 ? 11.922 -3.961 -4.205 1.00 97.69 180 CYS A C 1
ATOM 1452 O O . CYS A 1 180 ? 12.910 -3.295 -4.495 1.00 97.69 180 CYS A O 1
ATOM 1454 N N . MET A 1 181 ? 11.488 -4.979 -4.945 1.00 96.31 181 MET A N 1
ATOM 1455 C CA . MET A 1 181 ? 12.097 -5.370 -6.212 1.00 96.31 181 MET A CA 1
ATOM 1456 C C . MET A 1 181 ? 11.033 -5.746 -7.247 1.00 96.31 181 MET A C 1
ATOM 1458 O O . MET A 1 181 ? 9.974 -6.288 -6.913 1.00 96.31 181 MET A O 1
ATOM 1462 N N . CYS A 1 182 ? 11.321 -5.460 -8.515 1.00 95.38 182 CYS A N 1
ATOM 1463 C CA . CYS A 1 182 ? 10.510 -5.915 -9.637 1.00 95.38 182 CYS A CA 1
ATOM 1464 C C . CYS A 1 182 ? 10.848 -7.372 -9.948 1.00 95.38 182 CYS A C 1
ATOM 1466 O O . CYS A 1 182 ? 11.974 -7.698 -10.308 1.00 95.38 182 CYS A O 1
ATOM 1468 N N . THR A 1 183 ? 9.863 -8.253 -9.803 1.00 92.50 183 THR A N 1
ATOM 1469 C CA . THR A 1 183 ? 10.020 -9.695 -10.031 1.00 92.50 183 THR A CA 1
ATOM 1470 C C . THR A 1 183 ? 9.169 -10.124 -11.210 1.00 92.50 183 THR A C 1
ATOM 1472 O O . THR A 1 183 ? 8.019 -9.700 -11.345 1.00 92.50 183 THR A O 1
ATOM 1475 N N . THR A 1 184 ? 9.722 -10.964 -12.082 1.00 88.75 184 THR A N 1
ATOM 1476 C CA . THR A 1 184 ? 8.954 -11.557 -13.177 1.00 88.75 184 THR A CA 1
ATOM 1477 C C . THR A 1 184 ? 7.857 -12.439 -12.600 1.00 88.75 184 THR A C 1
ATOM 1479 O O . THR A 1 184 ? 8.109 -13.284 -11.742 1.00 88.75 184 THR A O 1
ATOM 1482 N N . THR A 1 185 ? 6.645 -12.280 -13.116 1.00 77.50 185 THR A N 1
ATOM 1483 C CA . THR A 1 185 ? 5.465 -13.077 -12.774 1.00 77.50 185 THR A CA 1
ATOM 1484 C C . THR A 1 185 ? 5.601 -14.475 -13.382 1.00 77.50 185 THR A C 1
ATOM 1486 O O . THR A 1 185 ? 4.839 -14.874 -14.256 1.00 77.50 185 THR A O 1
ATOM 1489 N N . LYS A 1 186 ? 6.594 -15.257 -12.952 1.00 62.16 186 LYS A N 1
ATOM 1490 C CA . LYS A 1 186 ? 6.478 -16.713 -13.029 1.00 62.16 186 LYS A CA 1
ATOM 1491 C C . LYS A 1 186 ? 5.479 -17.067 -11.947 1.00 62.16 186 LYS A C 1
ATOM 1493 O O . LYS A 1 186 ? 5.873 -16.964 -10.794 1.00 62.16 186 LYS A O 1
ATOM 1498 N N . LEU A 1 187 ? 4.222 -17.356 -12.318 1.00 50.00 187 LEU A N 1
ATOM 1499 C CA . LEU A 1 187 ? 3.178 -17.960 -11.471 1.00 50.00 187 LEU A CA 1
ATOM 1500 C C . LEU A 1 187 ? 3.574 -17.951 -9.991 1.00 50.00 187 LEU A C 1
ATOM 1502 O O . 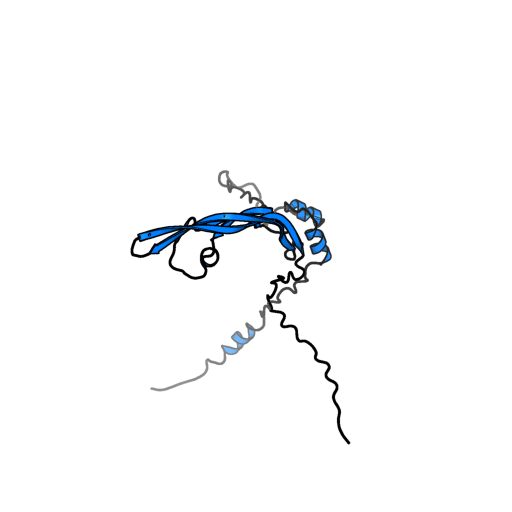LEU A 1 187 ? 4.047 -18.958 -9.464 1.00 50.00 187 LEU A O 1
ATOM 1506 N N . SER A 1 188 ? 3.478 -16.789 -9.341 1.00 43.91 188 SER A N 1
ATOM 1507 C CA . SER A 1 188 ? 3.683 -16.697 -7.903 1.00 43.91 188 SER A CA 1
ATOM 1508 C C . SER A 1 188 ? 2.449 -17.329 -7.279 1.00 43.91 188 SER A C 1
ATOM 1510 O O . SER A 1 188 ? 1.520 -16.640 -6.861 1.00 43.91 188 SER A O 1
ATOM 1512 N N . ILE A 1 189 ? 2.405 -18.662 -7.313 1.00 42.78 189 ILE A N 1
ATOM 1513 C CA . ILE A 1 189 ? 1.565 -19.468 -6.452 1.00 42.78 189 ILE A CA 1
ATOM 1514 C C . ILE A 1 189 ? 1.937 -18.975 -5.067 1.00 42.78 189 ILE A C 1
ATOM 1516 O O . ILE A 1 189 ? 3.043 -19.219 -4.581 1.00 42.78 189 ILE A O 1
ATOM 1520 N N . HIS A 1 190 ? 1.036 -18.201 -4.469 1.00 40.41 190 HIS A N 1
ATOM 1521 C CA . HIS A 1 190 ? 1.012 -18.031 -3.036 1.00 40.41 190 HIS A CA 1
ATOM 1522 C C . HIS A 1 190 ? 1.224 -19.426 -2.443 1.00 40.41 190 HIS A C 1
ATOM 1524 O O . HIS A 1 190 ? 0.343 -20.279 -2.539 1.00 40.41 190 HIS A O 1
ATOM 1530 N N . ARG A 1 191 ? 2.395 -19.672 -1.842 1.00 38.50 191 ARG A N 1
ATOM 1531 C CA . ARG A 1 191 ? 2.538 -20.675 -0.786 1.00 38.50 191 ARG A CA 1
ATOM 1532 C C . ARG A 1 191 ? 1.661 -20.191 0.371 1.00 38.50 191 ARG A C 1
ATOM 1534 O O . ARG A 1 191 ? 2.147 -19.687 1.373 1.00 38.50 191 ARG A O 1
ATOM 1541 N N . ASN A 1 192 ? 0.350 -20.289 0.189 1.00 38.06 192 ASN A N 1
ATOM 1542 C CA . ASN A 1 192 ? -0.566 -20.466 1.288 1.00 38.06 192 ASN A CA 1
ATOM 1543 C C . ASN A 1 192 ? -0.299 -21.893 1.735 1.00 38.06 192 ASN A C 1
ATOM 1545 O O . ASN A 1 192 ? -0.717 -22.844 1.083 1.00 38.06 192 ASN A O 1
ATOM 1549 N N . GLU A 1 193 ? 0.518 -22.017 2.771 1.00 33.22 193 GLU A N 1
ATOM 1550 C CA . GLU A 1 193 ? 0.678 -23.236 3.540 1.00 33.22 193 GLU A CA 1
ATOM 1551 C C . GLU A 1 193 ? -0.722 -23.748 3.919 1.00 33.22 193 GLU A C 1
ATOM 1553 O O . GLU A 1 193 ? -1.418 -23.092 4.698 1.00 33.22 193 GLU A O 1
ATOM 1558 N N . PRO A 1 194 ? -1.193 -24.881 3.369 1.00 33.75 194 PRO A N 1
ATOM 1559 C CA . PRO A 1 194 ? -2.355 -25.529 3.927 1.00 33.75 194 PRO A CA 1
ATOM 1560 C C . PRO A 1 194 ? -1.876 -26.232 5.193 1.00 33.75 194 PRO A C 1
ATOM 1562 O O . PRO A 1 194 ? -1.166 -27.239 5.119 1.00 33.75 194 PRO A O 1
ATOM 1565 N N . GLN A 1 195 ? -2.280 -25.711 6.354 1.00 39.62 195 GLN A N 1
ATOM 1566 C CA . GLN A 1 195 ? -2.284 -26.459 7.608 1.00 39.62 195 GLN A CA 1
ATOM 1567 C C . GLN A 1 195 ? -3.205 -27.671 7.436 1.00 39.62 195 GLN A C 1
ATOM 1569 O O . GLN A 1 195 ? -4.385 -27.655 7.769 1.00 39.62 195 GLN A O 1
ATOM 1574 N N . THR A 1 196 ? -2.664 -28.727 6.844 1.00 31.75 196 THR A N 1
ATOM 1575 C CA . THR A 1 196 ? -3.300 -30.031 6.740 1.00 31.75 196 THR A CA 1
ATOM 1576 C C . THR A 1 196 ? -2.585 -30.929 7.728 1.00 31.75 196 THR A C 1
ATOM 1578 O O . THR A 1 196 ? -1.413 -31.273 7.574 1.00 31.75 196 THR A O 1
ATOM 1581 N N . GLY A 1 197 ? -3.296 -31.229 8.816 1.00 32.50 197 GLY A N 1
ATOM 1582 C CA . GLY A 1 197 ? -2.848 -32.135 9.857 1.00 32.50 197 GLY A CA 1
ATOM 1583 C C . GLY A 1 197 ? -2.384 -33.451 9.245 1.00 32.50 197 GLY A C 1
ATOM 1584 O O . GLY A 1 197 ? -3.174 -34.204 8.675 1.00 32.50 197 GLY A O 1
ATOM 1585 N N . ARG A 1 198 ? -1.088 -33.732 9.386 1.00 32.38 198 ARG A N 1
ATOM 1586 C CA . ARG A 1 198 ? -0.510 -35.044 9.109 1.00 32.38 198 ARG A CA 1
ATOM 1587 C C . ARG A 1 198 ? -1.058 -36.036 10.134 1.00 32.38 198 ARG A C 1
ATOM 1589 O O . ARG A 1 198 ? -0.490 -36.204 11.209 1.00 32.38 198 ARG A O 1
ATOM 1596 N N . ARG A 1 199 ? -2.156 -36.713 9.797 1.00 35.81 199 ARG A N 1
ATOM 1597 C CA . ARG A 1 199 ? -2.424 -38.049 10.338 1.00 35.81 199 ARG A CA 1
ATOM 1598 C C . ARG A 1 199 ? -1.421 -38.988 9.676 1.00 35.81 199 ARG A C 1
ATOM 1600 O O . ARG A 1 199 ? -1.499 -39.238 8.478 1.00 35.81 199 ARG A O 1
ATOM 1607 N N . PHE A 1 200 ? -0.446 -39.445 10.453 1.00 32.19 200 PHE A N 1
ATOM 1608 C CA . PHE A 1 200 ? 0.439 -40.537 10.071 1.00 32.19 200 PHE A CA 1
ATOM 1609 C C . PHE A 1 200 ? -0.411 -41.790 9.823 1.00 32.19 200 PHE A C 1
ATOM 1611 O O . PHE A 1 200 ? -0.924 -42.384 10.768 1.00 32.19 200 PHE A O 1
ATOM 1618 N N . ALA A 1 201 ? -0.566 -42.192 8.561 1.00 33.62 201 ALA A N 1
ATOM 1619 C CA . ALA A 1 201 ? -0.976 -43.549 8.232 1.00 33.62 201 ALA A CA 1
ATOM 1620 C C . ALA A 1 201 ? 0.246 -44.456 8.433 1.00 33.62 201 ALA A C 1
ATOM 1622 O O . ALA A 1 201 ? 1.170 -44.483 7.621 1.00 33.62 201 ALA A O 1
ATOM 1623 N N . ARG A 1 202 ? 0.274 -45.132 9.582 1.00 31.69 202 ARG A N 1
ATOM 1624 C CA . ARG A 1 202 ? 1.179 -46.240 9.883 1.00 31.69 202 ARG A CA 1
ATOM 1625 C C . ARG A 1 202 ? 0.769 -47.405 8.973 1.00 31.69 202 ARG A C 1
ATOM 1627 O O . ARG A 1 202 ? -0.361 -47.870 9.068 1.00 31.69 202 ARG A O 1
ATOM 1634 N N . CYS A 1 203 ? 1.643 -47.829 8.062 1.00 29.84 203 CYS A N 1
ATOM 1635 C CA . CYS A 1 203 ? 1.458 -49.102 7.368 1.00 29.84 203 CYS A CA 1
ATOM 1636 C C . CYS A 1 203 ? 1.780 -50.217 8.366 1.00 29.84 203 CYS A C 1
ATOM 1638 O O . CYS A 1 203 ? 2.933 -50.360 8.767 1.00 29.84 203 CYS A O 1
ATOM 1640 N N . ASP A 1 204 ? 0.751 -50.946 8.797 1.00 30.41 204 ASP A N 1
ATOM 1641 C CA . ASP A 1 204 ? 0.890 -52.193 9.544 1.00 30.41 204 ASP A CA 1
ATOM 1642 C C . ASP A 1 204 ? 1.216 -53.321 8.563 1.00 30.41 204 ASP A C 1
ATOM 1644 O O . ASP A 1 204 ? 0.424 -53.654 7.680 1.00 30.41 204 ASP A O 1
ATOM 1648 N N . SER A 1 205 ? 2.393 -53.915 8.714 1.00 33.84 205 SER A N 1
ATOM 1649 C CA . SER A 1 205 ? 2.742 -55.196 8.112 1.00 33.84 205 SER A CA 1
ATOM 1650 C C . SER A 1 205 ? 2.357 -56.305 9.088 1.00 33.84 205 SER A C 1
ATOM 1652 O O . SER A 1 205 ? 3.134 -56.635 9.981 1.00 33.84 205 SER A O 1
ATOM 1654 N N . SER A 1 206 ? 1.163 -56.876 8.926 1.00 35.72 206 SER A N 1
ATOM 1655 C CA . SER A 1 206 ? 0.795 -58.146 9.560 1.00 35.72 206 SER A CA 1
ATOM 1656 C C . SER A 1 206 ? 0.803 -59.258 8.512 1.00 35.72 206 SER A C 1
ATOM 1658 O O . SER A 1 206 ? -0.071 -59.329 7.651 1.00 35.72 206 SER A O 1
ATOM 1660 N N . MET A 1 207 ? 1.826 -60.112 8.585 1.00 37.81 207 MET A N 1
ATOM 1661 C CA . MET A 1 207 ? 1.743 -61.504 8.148 1.00 37.81 207 MET A CA 1
ATOM 1662 C C . MET A 1 207 ? 0.815 -62.251 9.115 1.00 37.81 207 MET A C 1
ATOM 1664 O O . MET A 1 207 ? 1.063 -62.178 10.311 1.00 37.81 207 MET A O 1
ATOM 1668 N N . GLU A 1 208 ? -0.186 -62.984 8.616 1.00 36.03 208 GLU A N 1
ATOM 1669 C CA . GLU A 1 208 ? -0.618 -64.271 9.195 1.00 36.03 208 GLU A CA 1
ATOM 1670 C C . GLU A 1 208 ? -1.518 -65.032 8.190 1.00 36.03 208 GLU A C 1
ATOM 1672 O O . GLU A 1 208 ? -2.655 -64.656 7.921 1.00 36.03 208 G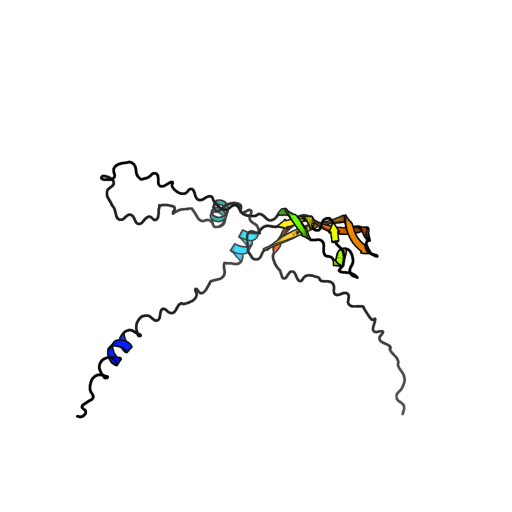LU A O 1
ATOM 1677 N N . LYS A 1 209 ? -0.919 -66.081 7.611 1.00 35.62 209 LYS A N 1
ATOM 1678 C CA . LYS A 1 209 ? -1.436 -67.416 7.243 1.00 35.62 209 LYS A CA 1
ATOM 1679 C C . LYS A 1 209 ? -2.801 -67.567 6.550 1.00 35.62 209 LYS A C 1
ATOM 1681 O O . LYS A 1 209 ? -3.861 -67.352 7.128 1.00 35.62 209 LYS A O 1
ATOM 1686 N N . ARG A 1 210 ? -2.747 -68.156 5.348 1.00 33.03 210 ARG A N 1
ATOM 1687 C CA . ARG A 1 210 ? -3.842 -68.924 4.744 1.00 33.03 210 ARG A CA 1
ATOM 1688 C C . ARG A 1 210 ? -3.547 -70.410 4.942 1.00 33.03 210 ARG A C 1
ATOM 1690 O O . ARG A 1 210 ? -2.494 -70.879 4.518 1.00 33.03 210 ARG A O 1
ATOM 1697 N N . SER A 1 211 ? -4.452 -71.079 5.640 1.00 36.78 211 SER A N 1
ATOM 1698 C CA . SER A 1 211 ? -4.533 -72.527 5.800 1.00 36.78 211 SER A CA 1
ATOM 1699 C C . SER A 1 211 ? -4.869 -73.200 4.469 1.00 36.78 211 SER A C 1
ATOM 1701 O O . SER A 1 211 ? -5.775 -72.733 3.779 1.00 36.78 211 SER A O 1
ATOM 1703 N N . ASP A 1 212 ? -4.146 -74.272 4.157 1.00 37.97 212 ASP A N 1
ATOM 1704 C CA . ASP A 1 212 ? -4.706 -75.608 3.918 1.00 37.97 212 ASP A CA 1
ATOM 1705 C C . ASP A 1 212 ? -3.904 -76.592 4.786 1.00 37.97 212 ASP A C 1
ATOM 1707 O O . ASP A 1 212 ? -2.678 -76.359 4.944 1.00 37.97 212 ASP A O 1
#

Sequence (212 aa):
MQQAGFKELAQSHLVCKLVIASVRVTFYPPTESPLPRELLERLSRSDIRSISDLQRLLEIDSVGKALHYNTTLIPMSWIPEPFCKMRLFMVEEALPAVCKVRTTIYEIPRSQVDPTSANFIIWPPCVEVKRCTGCCNTSNMRCQAARKHHRMVKVAKVEYVRRRPKLKEVQVRLEDHLECMCTTTKLSIHRNEPQTGRRFARCDSSMEKRSD

pLDDT: mean 73.0, std 24.96, range [29.84, 98.56]

Radius of gyration: 35.72 Å; chains: 1; bounding box: 85×117×90 Å